Protein AF-A0A7S0NVS9-F1 (afdb_monomer_lite)

InterPro domains:
  IPR014917 Protein of unknown function DUF1800 [PF08811] (101-201)

Foldseek 3Di:
DPPDPPPDPDPVLVCQQVQHQADDDDPVDDPVVVVVVVRRGDDRQHHDPDDDDLVPGQPVCVDPVNCVVVVVNDPPDPDFPPLPAPPDDGDDCVVPPDQFDDDPDPDDPDPPPGCSPPPPCLLPVLVSVLVCCCVPPPPNLLSVLLVVVCVVVDADPVQLVCSSVNSLVVNLSVLSSVCSVHDVVSSVVVCVVRVRNVSRD

Radius of gyration: 24.42 Å; chains: 1; bounding box: 46×43×72 Å

Secondary structure (DSSP, 8-state):
----TTSSPPHHHHHHHHT--BPPPPTTS-HHHHHTT---B------TT----GGGS-GGG--HHHHHHTT------S------STTPPPP-GGG-S--------TT---TT-----TTS-GGGHHHHHHHHHHHH-S-HHHHHHHHHHHHHS---HHHH--TT-HHHHHHHHHHHHHHTTS-HHHHHHHHHT-HHHHHH-

Structure (mmCIF, N/CA/C/O backbone):
data_AF-A0A7S0NVS9-F1
#
_entry.id   AF-A0A7S0NVS9-F1
#
loop_
_atom_site.group_PDB
_atom_site.id
_atom_site.type_symbol
_atom_site.label_atom_id
_atom_site.label_alt_id
_atom_site.label_comp_id
_atom_site.label_asym_id
_atom_site.label_entity_id
_atom_site.label_seq_id
_atom_site.pdbx_PDB_ins_code
_atom_site.Cartn_x
_atom_site.Cartn_y
_atom_site.Cartn_z
_atom_site.occupancy
_atom_site.B_iso_or_equiv
_atom_site.auth_seq_id
_atom_site.auth_comp_id
_atom_site.auth_asym_id
_atom_site.auth_atom_id
_atom_site.pdbx_PDB_model_num
ATOM 1 N N . ASN A 1 1 ? 10.716 2.971 -46.084 1.00 40.12 1 ASN A N 1
ATOM 2 C CA . ASN A 1 1 ? 11.983 2.955 -46.853 1.00 40.12 1 ASN A CA 1
ATOM 3 C C . ASN A 1 1 ? 12.283 4.340 -47.452 1.00 40.12 1 ASN A C 1
ATOM 5 O O . ASN A 1 1 ? 12.682 4.424 -48.604 1.00 40.12 1 ASN A O 1
ATOM 9 N N . THR A 1 2 ? 12.065 5.434 -46.704 1.00 45.25 2 THR A N 1
ATOM 10 C CA . THR A 1 2 ? 12.143 6.815 -47.239 1.00 45.25 2 THR A CA 1
ATOM 11 C C . THR A 1 2 ? 12.544 7.860 -46.182 1.00 45.25 2 THR A C 1
ATOM 13 O O . THR A 1 2 ? 12.116 9.002 -46.267 1.00 45.25 2 THR A O 1
ATOM 16 N N . ASP A 1 3 ? 13.376 7.501 -45.200 1.00 45.81 3 ASP A N 1
ATOM 17 C CA . ASP A 1 3 ? 13.821 8.425 -44.132 1.00 45.81 3 ASP A CA 1
ATOM 18 C C . ASP A 1 3 ? 15.251 8.948 -44.341 1.00 45.81 3 ASP A C 1
ATOM 20 O O . ASP A 1 3 ? 16.006 9.178 -43.402 1.00 45.81 3 ASP A O 1
ATOM 24 N N . ALA A 1 4 ? 15.645 9.137 -45.600 1.00 44.41 4 ALA A N 1
ATOM 25 C CA . ALA A 1 4 ? 16.897 9.792 -45.957 1.00 44.41 4 ALA A CA 1
ATOM 26 C C . ALA A 1 4 ? 16.582 11.170 -46.544 1.00 44.41 4 ALA A C 1
ATOM 28 O O . ALA A 1 4 ? 16.458 11.327 -47.759 1.00 44.41 4 ALA A O 1
ATOM 29 N N . ARG A 1 5 ? 16.461 12.200 -45.698 1.00 45.81 5 ARG A N 1
ATOM 30 C CA . ARG A 1 5 ? 16.703 13.560 -46.198 1.00 45.81 5 ARG A CA 1
ATOM 31 C C . ARG A 1 5 ? 18.209 13.658 -46.447 1.00 45.81 5 ARG A C 1
ATOM 33 O O . ARG A 1 5 ? 18.988 13.484 -45.520 1.00 45.81 5 ARG A O 1
ATOM 40 N N . TYR A 1 6 ? 18.590 13.904 -47.701 1.00 51.91 6 TYR A N 1
ATOM 41 C CA . TYR A 1 6 ? 19.974 14.103 -48.172 1.00 51.91 6 TYR A CA 1
ATOM 42 C C . TYR A 1 6 ? 20.852 12.856 -48.394 1.00 51.91 6 TYR A C 1
ATOM 44 O O . TYR A 1 6 ? 22.068 12.985 -48.482 1.00 51.91 6 TYR A O 1
ATOM 52 N N . GLY A 1 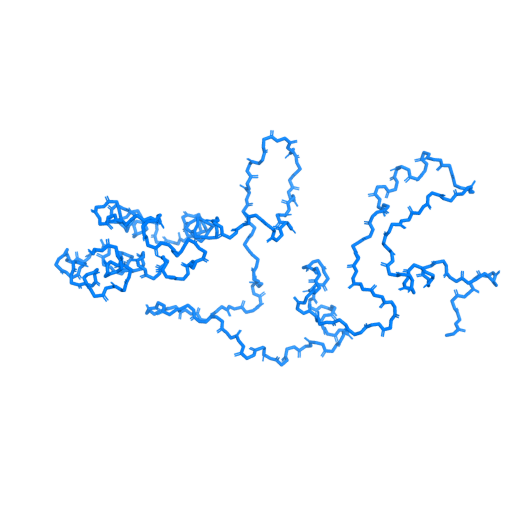7 ? 20.279 11.657 -48.552 1.00 55.22 7 GLY A N 1
ATOM 53 C CA . GLY A 1 7 ? 21.047 10.467 -48.971 1.00 55.22 7 GLY A CA 1
ATOM 54 C C . GLY A 1 7 ? 22.012 9.900 -47.919 1.00 55.22 7 GLY A C 1
ATOM 55 O O . GLY A 1 7 ? 22.692 8.912 -48.185 1.00 55.22 7 GLY A O 1
ATOM 56 N N . LEU A 1 8 ? 22.038 10.485 -46.722 1.00 57.00 8 LEU A N 1
ATOM 57 C CA . LEU A 1 8 ? 22.693 9.926 -45.547 1.00 57.00 8 LEU A CA 1
ATOM 58 C C . LEU A 1 8 ? 21.723 8.963 -44.840 1.00 57.00 8 LEU A C 1
ATOM 60 O O . LEU A 1 8 ? 20.521 9.250 -44.775 1.00 57.00 8 LEU A O 1
ATOM 64 N N . PRO A 1 9 ? 22.203 7.818 -44.322 1.00 57.84 9 PRO A N 1
ATOM 65 C CA . PRO A 1 9 ? 21.384 6.963 -43.474 1.00 57.84 9 PRO A CA 1
ATOM 66 C C . PRO A 1 9 ? 20.940 7.745 -42.233 1.00 57.84 9 PRO A C 1
ATOM 68 O O . PRO A 1 9 ? 21.709 8.529 -41.679 1.00 57.84 9 PRO A O 1
ATOM 71 N N . ASN A 1 10 ? 19.690 7.545 -41.805 1.00 64.19 10 ASN A N 1
ATOM 72 C CA . ASN A 1 10 ? 19.165 8.181 -40.600 1.00 64.19 10 ASN A CA 1
ATOM 73 C C . ASN A 1 10 ? 20.064 7.800 -39.402 1.00 64.19 10 ASN A C 1
ATOM 75 O O . ASN A 1 10 ? 20.155 6.605 -39.101 1.00 64.19 10 ASN A O 1
ATOM 79 N N . PRO A 1 11 ? 20.715 8.762 -38.719 1.00 66.31 11 PRO A N 1
ATOM 80 C CA . PRO A 1 11 ? 21.647 8.470 -37.626 1.00 66.31 11 PRO A CA 1
ATOM 81 C C . PRO A 1 11 ? 20.973 7.742 -36.452 1.00 66.31 11 PRO A C 1
ATOM 83 O O . PRO A 1 11 ? 21.626 7.003 -35.720 1.00 66.31 11 PRO A O 1
ATOM 86 N N . LEU A 1 12 ? 19.647 7.862 -36.316 1.00 63.91 12 LEU A N 1
ATOM 87 C CA . LEU A 1 12 ? 18.868 7.140 -35.307 1.00 63.91 12 LEU A CA 1
ATOM 88 C C . LEU A 1 12 ? 18.811 5.626 -35.559 1.00 63.91 12 LEU A C 1
ATOM 90 O O . LEU A 1 12 ? 18.616 4.848 -34.626 1.00 63.91 12 LEU A O 1
ATOM 94 N N . ARG A 1 13 ? 19.001 5.184 -36.808 1.00 69.56 13 ARG A N 1
ATOM 95 C CA . ARG A 1 13 ? 18.954 3.762 -37.162 1.00 69.56 13 ARG A CA 1
ATOM 96 C C . ARG A 1 13 ? 20.166 3.004 -36.634 1.00 69.56 13 ARG A C 1
ATOM 98 O O . ARG A 1 13 ? 20.004 1.909 -36.107 1.00 69.56 13 ARG A O 1
ATOM 105 N N . GLU A 1 14 ? 21.354 3.597 -36.724 1.00 71.00 14 GLU A N 1
ATOM 106 C CA . GLU A 1 14 ? 22.579 2.996 -36.187 1.00 71.00 14 GLU A CA 1
ATOM 107 C C . GLU A 1 14 ? 22.507 2.852 -34.660 1.00 71.00 14 GLU A C 1
ATOM 109 O O . GLU A 1 14 ? 22.904 1.823 -34.113 1.00 71.00 14 GLU A O 1
ATOM 114 N N . LEU A 1 15 ? 21.929 3.844 -33.976 1.00 69.19 15 LEU A N 1
ATOM 115 C CA . LEU A 1 15 ? 21.699 3.798 -32.530 1.00 69.19 15 LEU A CA 1
ATOM 116 C C . LEU A 1 15 ? 20.728 2.680 -32.144 1.00 69.19 15 LEU A C 1
ATOM 118 O O . LEU A 1 15 ? 20.997 1.925 -31.209 1.00 69.19 15 LEU A O 1
ATOM 122 N N . GLY A 1 16 ? 19.641 2.528 -32.905 1.00 71.94 16 GLY A N 1
ATOM 123 C CA . GLY A 1 16 ? 18.685 1.441 -32.725 1.00 71.94 16 GLY A CA 1
ATOM 124 C C . GLY A 1 16 ? 19.305 0.059 -32.957 1.00 71.94 16 GLY A C 1
ATOM 125 O O . GLY A 1 16 ? 19.091 -0.847 -32.156 1.00 71.94 16 GLY A O 1
ATOM 126 N N . GLU A 1 17 ? 20.112 -0.113 -34.006 1.00 76.00 17 GLU A N 1
ATOM 127 C CA . GLU A 1 17 ? 20.779 -1.387 -34.324 1.00 76.00 17 GLU A CA 1
ATOM 128 C C . GLU A 1 17 ? 21.869 -1.750 -33.294 1.00 76.00 17 GLU A C 1
ATOM 130 O O . GLU A 1 17 ? 21.974 -2.908 -32.883 1.00 76.00 17 GLU A O 1
ATOM 135 N N . ARG A 1 18 ? 22.640 -0.766 -32.803 1.00 71.81 18 ARG A N 1
ATOM 136 C CA . ARG A 1 18 ? 23.616 -0.959 -31.710 1.00 71.81 18 ARG A CA 1
ATOM 137 C C . ARG A 1 18 ? 22.942 -1.140 -30.344 1.00 71.81 18 ARG A C 1
ATOM 139 O O . ARG A 1 18 ? 23.513 -1.771 -29.453 1.00 71.81 18 ARG A O 1
ATOM 146 N N . GLY A 1 19 ? 21.724 -0.624 -30.179 1.00 69.31 19 GLY A N 1
ATOM 147 C CA . GLY A 1 19 ? 21.001 -0.590 -28.909 1.00 69.31 19 GLY A CA 1
ATOM 148 C C . GLY A 1 19 ? 21.622 0.372 -27.899 1.00 69.31 19 GLY A C 1
ATOM 149 O O . GLY A 1 19 ? 21.597 0.082 -26.705 1.00 69.31 19 GLY A O 1
ATOM 150 N N . SER A 1 20 ? 22.230 1.461 -28.368 1.00 68.25 20 SER A N 1
ATOM 151 C CA . SER A 1 20 ? 22.812 2.515 -27.533 1.00 68.25 20 SER A CA 1
ATOM 152 C C . SER A 1 20 ? 21.864 3.705 -27.457 1.00 68.25 20 SER A C 1
ATOM 154 O O . SER A 1 20 ? 21.305 4.101 -28.477 1.00 68.25 20 SER A O 1
ATOM 156 N N . ALA A 1 21 ? 21.735 4.306 -26.276 1.00 68.50 21 ALA A N 1
ATOM 157 C CA . ALA A 1 21 ? 20.880 5.475 -26.062 1.00 68.50 21 ALA A CA 1
ATOM 158 C C . ALA A 1 21 ? 21.664 6.767 -25.755 1.00 68.50 21 ALA A C 1
ATOM 160 O O . ALA A 1 21 ? 21.072 7.823 -25.545 1.00 68.50 21 ALA A O 1
ATOM 161 N N . MET A 1 22 ? 22.999 6.680 -25.778 1.00 65.19 22 MET A N 1
ATOM 162 C CA . MET A 1 22 ? 23.899 7.813 -25.597 1.00 65.19 22 MET A CA 1
ATOM 163 C C . MET A 1 22 ? 24.190 8.468 -26.945 1.00 65.19 22 MET A C 1
ATOM 165 O O . MET A 1 22 ? 24.662 7.808 -27.877 1.00 65.19 22 MET A O 1
ATOM 169 N N . LEU A 1 23 ? 23.923 9.767 -27.037 1.00 70.94 23 LEU A N 1
ATOM 170 C CA . LEU A 1 23 ? 24.314 10.566 -28.187 1.00 70.94 23 LEU A CA 1
ATOM 171 C C . LEU A 1 23 ? 25.717 11.131 -27.959 1.00 70.94 23 LEU A C 1
ATOM 173 O O . LEU A 1 23 ? 25.993 11.757 -26.938 1.00 70.94 23 LEU A O 1
ATOM 177 N N . TYR A 1 24 ? 26.608 10.930 -28.926 1.00 70.56 24 TYR A N 1
ATOM 178 C CA . TYR A 1 24 ? 27.899 11.608 -28.929 1.00 70.56 24 TYR A CA 1
ATOM 179 C C . TYR A 1 24 ? 27.755 12.988 -29.558 1.00 70.56 24 TYR A C 1
ATOM 181 O O . TYR A 1 24 ? 27.052 13.146 -30.559 1.00 70.56 24 TYR A O 1
ATOM 189 N N . TRP A 1 25 ? 28.459 13.967 -28.986 1.00 68.94 25 TRP A N 1
ATOM 190 C CA . TRP A 1 25 ? 28.517 15.315 -29.535 1.00 68.94 25 TRP A CA 1
ATOM 191 C C . TRP A 1 25 ? 28.986 15.281 -31.002 1.00 68.94 25 TRP A C 1
ATOM 193 O O . TRP A 1 25 ? 30.047 14.714 -31.294 1.00 68.94 25 TRP A O 1
ATOM 203 N N . PRO A 1 26 ? 28.224 15.865 -31.941 1.00 71.81 26 PRO A N 1
ATOM 204 C CA . PRO A 1 26 ? 28.621 15.912 -33.334 1.00 71.81 26 PRO A CA 1
ATOM 205 C C . PRO A 1 26 ? 29.515 17.123 -33.617 1.00 71.81 26 PRO A C 1
ATOM 207 O O . PRO A 1 26 ? 29.212 18.247 -33.228 1.00 71.81 26 PRO A O 1
ATOM 210 N N . ALA A 1 27 ? 30.572 16.914 -34.404 1.00 71.44 27 ALA A N 1
ATOM 211 C CA . ALA A 1 27 ? 31.591 17.930 -34.686 1.00 71.44 27 ALA A CA 1
ATOM 212 C C . ALA A 1 27 ? 31.093 19.201 -35.412 1.00 71.44 27 ALA A C 1
ATOM 214 O O . ALA A 1 27 ? 31.836 20.173 -35.521 1.00 71.44 27 ALA A O 1
ATOM 215 N N . TRP A 1 28 ? 29.866 19.193 -35.940 1.00 74.38 28 TRP A N 1
ATOM 216 C CA . TRP A 1 28 ? 29.257 20.312 -36.669 1.00 74.38 28 TRP A CA 1
ATOM 217 C C . TRP A 1 28 ? 28.391 21.240 -35.804 1.00 74.38 28 TRP A C 1
ATOM 219 O O . TRP A 1 28 ? 27.927 22.257 -36.312 1.00 74.38 28 TRP A O 1
ATOM 229 N N . LEU A 1 29 ? 28.130 20.887 -34.541 1.00 74.06 29 LEU A N 1
ATOM 230 C CA . LEU A 1 29 ? 27.287 21.663 -33.628 1.00 74.06 29 LEU A CA 1
ATOM 231 C C . LEU A 1 29 ? 28.169 22.278 -32.544 1.00 74.06 29 LEU A C 1
ATOM 233 O O . LEU A 1 29 ? 29.101 21.625 -32.084 1.00 74.06 29 LEU A O 1
ATOM 237 N N . SER A 1 30 ? 27.907 23.511 -32.110 1.00 79.62 30 SER A N 1
ATOM 238 C CA . SER A 1 30 ? 28.702 24.078 -31.020 1.00 79.62 30 SER A CA 1
ATOM 239 C C . SER A 1 30 ? 28.435 23.335 -29.704 1.00 79.62 30 SER A C 1
ATOM 241 O O . SER A 1 30 ? 27.342 22.826 -29.463 1.00 79.62 30 SER A O 1
ATOM 243 N N . MET A 1 31 ? 29.452 23.238 -28.845 1.00 68.69 31 MET A N 1
ATOM 244 C CA . MET A 1 31 ? 29.326 22.548 -27.556 1.00 68.69 31 MET A CA 1
ATOM 245 C C . MET A 1 31 ? 28.326 23.250 -26.624 1.00 68.69 31 MET A C 1
ATOM 247 O O . MET A 1 31 ? 27.665 22.580 -25.849 1.00 68.69 31 MET A O 1
ATOM 251 N N . VAL A 1 32 ? 28.165 24.572 -26.760 1.00 75.75 32 VAL A N 1
ATOM 252 C CA . VAL A 1 32 ? 27.196 25.377 -25.993 1.00 75.75 32 VAL A CA 1
ATOM 253 C C . VAL A 1 32 ? 25.760 25.038 -26.396 1.00 75.75 32 VAL A C 1
ATOM 255 O O . VAL A 1 32 ? 24.945 24.730 -25.539 1.00 75.75 32 VAL A O 1
ATOM 258 N N . GLU A 1 33 ? 25.468 24.993 -27.700 1.00 71.31 33 GLU A N 1
ATOM 259 C CA . GLU A 1 33 ? 24.142 24.587 -28.195 1.00 71.31 33 GLU A CA 1
ATOM 260 C C . GLU A 1 33 ? 23.812 23.126 -27.855 1.00 71.31 33 GLU A C 1
ATOM 262 O O . GLU A 1 33 ? 22.645 22.760 -27.792 1.00 71.31 33 GLU A O 1
ATOM 267 N N . TRP A 1 34 ? 24.825 22.279 -27.666 1.00 72.12 34 TRP A N 1
ATOM 268 C CA . TRP A 1 34 ? 24.652 20.882 -27.267 1.00 72.12 34 TRP A CA 1
ATOM 269 C C . TRP A 1 34 ? 24.389 20.699 -25.769 1.00 72.12 34 TRP A C 1
ATOM 271 O O . TRP A 1 34 ? 23.654 19.787 -25.390 1.00 72.12 34 TRP A O 1
ATOM 281 N N . ASP A 1 35 ? 24.993 21.542 -24.931 1.00 68.19 35 ASP A N 1
ATOM 282 C CA . ASP A 1 35 ? 24.821 21.516 -23.474 1.00 68.19 35 ASP A CA 1
ATOM 283 C C . ASP A 1 35 ? 23.440 22.067 -23.083 1.00 68.19 35 ASP A C 1
ATOM 285 O O . ASP A 1 35 ? 22.721 21.440 -22.308 1.00 68.19 35 ASP A O 1
ATOM 289 N N . ASP A 1 36 ? 22.999 23.142 -23.752 1.00 67.31 36 ASP A N 1
ATOM 290 C CA . ASP A 1 36 ? 21.655 23.727 -23.599 1.00 67.31 36 ASP A CA 1
ATOM 291 C C . ASP A 1 36 ? 20.521 22.755 -23.982 1.00 67.31 36 ASP A C 1
ATOM 293 O O . ASP A 1 36 ? 19.355 22.975 -23.646 1.00 67.31 36 ASP A O 1
ATOM 297 N N . LEU A 1 37 ? 20.827 21.678 -24.716 1.00 62.19 37 LEU A N 1
ATOM 298 C CA . LEU A 1 37 ? 19.826 20.710 -25.153 1.00 62.19 37 LEU A CA 1
ATOM 299 C C . LEU A 1 37 ? 19.447 19.681 -24.082 1.00 62.19 37 LEU A C 1
ATOM 301 O O . LEU A 1 37 ? 18.472 18.977 -24.334 1.00 62.19 37 LEU A O 1
ATOM 305 N N . GLU A 1 38 ? 20.158 19.591 -22.943 1.00 53.81 38 GLU A N 1
ATOM 306 C CA . GLU A 1 38 ? 19.865 18.811 -21.707 1.00 53.81 38 GLU A CA 1
ATOM 307 C C . GLU A 1 38 ? 19.288 17.374 -21.878 1.00 53.81 38 GLU A C 1
ATOM 309 O O . GLU A 1 38 ? 18.834 16.745 -20.925 1.00 53.81 38 GLU A O 1
ATOM 314 N N . ARG A 1 39 ? 19.294 16.802 -23.088 1.00 56.44 39 ARG A N 1
ATOM 315 C CA . ARG A 1 39 ? 18.556 15.581 -23.479 1.00 56.44 39 ARG A CA 1
ATOM 316 C C . ARG A 1 39 ? 19.464 14.563 -24.164 1.00 56.44 39 ARG A C 1
ATOM 318 O O . ARG A 1 39 ? 19.048 13.857 -25.081 1.00 56.44 39 ARG A O 1
ATOM 325 N N . ASN A 1 40 ? 20.722 14.501 -23.742 1.00 57.53 40 ASN A N 1
ATOM 326 C CA . ASN A 1 40 ? 21.735 13.662 -24.391 1.00 57.53 40 ASN A CA 1
ATOM 327 C C . ASN A 1 40 ? 21.675 12.185 -23.968 1.00 57.53 40 ASN A C 1
ATOM 329 O O . ASN A 1 40 ? 22.388 11.349 -24.530 1.00 57.53 40 ASN A O 1
ATOM 333 N N . GLU A 1 41 ? 20.793 11.860 -23.025 1.00 60.91 41 GLU A N 1
ATOM 334 C CA . GLU A 1 41 ? 20.550 10.509 -22.547 1.00 60.91 41 GLU A CA 1
ATOM 335 C C . GLU A 1 41 ? 19.094 10.131 -22.820 1.00 60.91 41 GLU A C 1
ATOM 337 O O . GLU A 1 41 ? 18.160 10.571 -22.149 1.00 60.91 41 GLU A O 1
ATOM 342 N N . LEU A 1 42 ? 18.885 9.352 -23.881 1.00 68.31 42 LEU A N 1
ATOM 343 C CA . LEU A 1 42 ? 17.584 8.753 -24.138 1.00 68.31 42 LEU A CA 1
ATOM 344 C C . LEU A 1 42 ? 17.429 7.524 -23.243 1.00 68.31 42 LEU A C 1
ATOM 346 O O . LEU A 1 42 ? 18.387 6.796 -22.985 1.00 68.31 42 LEU A O 1
ATOM 350 N N . ILE A 1 43 ? 16.204 7.242 -22.810 1.00 69.81 43 ILE A N 1
ATOM 351 C CA . ILE A 1 43 ? 15.933 5.999 -22.089 1.00 69.81 43 ILE A CA 1
ATOM 352 C C . ILE A 1 43 ? 16.068 4.833 -23.075 1.00 69.81 43 ILE A C 1
ATOM 354 O O . ILE A 1 43 ? 15.444 4.811 -24.141 1.00 69.81 43 ILE A O 1
ATOM 358 N N . ARG A 1 44 ? 16.903 3.849 -22.732 1.00 73.06 44 ARG A N 1
ATOM 359 C CA . ARG A 1 44 ? 17.145 2.673 -23.572 1.00 73.06 44 ARG A CA 1
ATOM 360 C C . ARG A 1 44 ? 15.967 1.702 -23.489 1.00 73.06 44 ARG A C 1
ATOM 362 O O . ARG A 1 44 ? 15.830 0.966 -22.522 1.00 73.06 44 ARG A O 1
ATOM 369 N N . VAL A 1 45 ? 15.175 1.650 -24.554 1.00 74.81 45 VAL A N 1
ATOM 370 C CA . VAL A 1 45 ? 13.999 0.767 -24.673 1.00 74.81 45 VAL A CA 1
ATOM 371 C C . VAL A 1 45 ? 14.372 -0.656 -25.116 1.00 74.81 45 VAL A C 1
ATOM 373 O O . VAL A 1 45 ? 13.803 -1.629 -24.635 1.00 74.81 45 VAL A O 1
ATOM 376 N N . GLY A 1 46 ? 15.337 -0.789 -26.032 1.00 75.12 46 GLY A N 1
ATOM 377 C CA . GLY A 1 46 ? 15.725 -2.066 -26.645 1.00 75.12 46 GLY A CA 1
ATOM 378 C C . GLY A 1 46 ? 16.491 -1.867 -27.955 1.00 75.12 46 GLY A C 1
ATOM 379 O O . GLY A 1 46 ? 16.833 -0.733 -28.305 1.00 75.12 46 GLY A O 1
ATOM 380 N N . ARG A 1 47 ? 16.788 -2.953 -28.681 1.00 78.19 47 ARG A N 1
ATOM 381 C CA . ARG A 1 47 ? 17.353 -2.871 -30.041 1.00 78.19 47 ARG A CA 1
ATOM 382 C C . ARG A 1 47 ? 16.257 -2.748 -31.102 1.00 78.19 47 ARG A C 1
ATOM 384 O O . ARG A 1 47 ? 15.152 -3.262 -30.952 1.00 78.19 47 ARG A O 1
ATOM 391 N N . LEU A 1 48 ? 16.577 -2.095 -32.217 1.00 79.38 48 LEU A N 1
ATOM 392 C CA . LEU A 1 48 ? 15.686 -1.983 -33.371 1.00 79.38 48 LEU A CA 1
ATOM 393 C C . LEU A 1 48 ? 15.382 -3.382 -33.933 1.00 79.38 48 LEU A C 1
ATOM 395 O O . LEU A 1 48 ? 16.288 -4.086 -34.373 1.00 79.38 48 LEU A O 1
ATOM 399 N N . GLY A 1 49 ? 14.104 -3.764 -33.934 1.00 76.88 49 GLY A N 1
ATOM 400 C CA . GLY A 1 49 ? 13.638 -5.079 -34.394 1.00 76.88 49 GLY A CA 1
ATOM 401 C C . GLY A 1 49 ? 13.555 -6.150 -33.301 1.00 76.88 49 GLY A C 1
ATOM 402 O O . GLY A 1 49 ? 13.133 -7.267 -33.590 1.00 76.88 49 GLY A O 1
ATOM 403 N N . GLU A 1 50 ? 13.923 -5.824 -32.062 1.00 80.19 50 GLU A N 1
ATOM 404 C CA . GLU A 1 50 ? 13.704 -6.684 -30.899 1.00 80.19 50 GLU A CA 1
ATOM 405 C C . GLU A 1 50 ? 12.254 -6.559 -30.410 1.00 80.19 50 GLU A C 1
ATOM 407 O O . GLU A 1 50 ? 11.689 -5.467 -30.356 1.00 80.19 50 GLU A O 1
ATOM 412 N N . THR A 1 51 ? 11.636 -7.683 -30.054 1.00 78.06 51 THR A N 1
ATOM 413 C CA . THR A 1 51 ? 10.319 -7.696 -29.410 1.00 78.06 51 THR A CA 1
ATOM 414 C C . THR A 1 51 ? 10.500 -7.542 -27.906 1.00 78.06 51 THR A C 1
ATOM 416 O O . THR A 1 51 ? 11.058 -8.433 -27.265 1.00 78.06 51 THR A O 1
ATOM 419 N N . VAL A 1 52 ? 10.022 -6.433 -27.346 1.00 72.69 52 VAL A N 1
ATOM 420 C CA . VAL A 1 52 ? 10.064 -6.153 -25.905 1.00 72.69 52 VAL A CA 1
ATOM 421 C C . VAL A 1 52 ? 8.651 -6.246 -25.341 1.00 72.69 52 VAL A C 1
ATOM 423 O O . VAL A 1 52 ? 7.695 -5.795 -25.971 1.00 72.69 52 VAL A O 1
ATOM 426 N N . ASP A 1 53 ? 8.520 -6.856 -24.165 1.00 73.06 53 ASP A N 1
ATOM 427 C CA . ASP A 1 53 ? 7.251 -6.913 -23.442 1.00 73.06 53 ASP A CA 1
ATOM 428 C C . ASP A 1 53 ? 6.880 -5.518 -22.922 1.00 73.06 53 ASP A C 1
ATOM 430 O O . ASP A 1 53 ? 7.709 -4.842 -22.309 1.00 73.06 53 ASP A O 1
ATOM 434 N N . PHE A 1 54 ? 5.635 -5.093 -23.148 1.00 75.25 54 PHE A N 1
ATOM 435 C CA . PHE A 1 54 ? 5.156 -3.765 -22.763 1.00 75.25 54 PHE A CA 1
ATOM 436 C C . PHE A 1 54 ? 5.273 -3.532 -21.252 1.00 75.25 54 PHE A C 1
ATOM 438 O O . PHE A 1 54 ? 5.624 -2.436 -20.827 1.00 75.25 54 PHE A O 1
ATOM 445 N N . GLY A 1 55 ? 5.066 -4.577 -20.442 1.00 70.06 55 GLY A N 1
ATOM 446 C CA . GLY A 1 55 ? 5.193 -4.490 -18.984 1.00 70.06 55 GLY A CA 1
ATOM 447 C C . GLY A 1 55 ? 6.626 -4.278 -18.482 1.00 70.06 55 GLY A C 1
ATOM 448 O O . GLY A 1 55 ? 6.815 -3.862 -17.345 1.00 70.06 55 GLY A O 1
ATOM 449 N N . LYS A 1 56 ? 7.640 -4.537 -19.319 1.00 68.25 56 LYS A N 1
ATOM 450 C CA . LYS A 1 56 ? 9.061 -4.311 -18.996 1.00 68.25 56 LYS A CA 1
ATOM 451 C C . LYS A 1 56 ? 9.578 -2.966 -19.497 1.00 68.25 56 LYS A C 1
ATOM 453 O O . LYS A 1 56 ? 10.759 -2.666 -19.332 1.00 68.25 56 LYS A O 1
ATOM 458 N N . LEU A 1 57 ? 8.725 -2.183 -20.153 1.00 75.12 57 LEU A N 1
ATOM 459 C CA . LEU A 1 57 ? 9.089 -0.854 -20.609 1.00 75.12 57 LEU A CA 1
ATOM 460 C C . LEU A 1 57 ? 9.185 0.116 -19.426 1.00 75.12 57 LEU A C 1
ATOM 462 O O . LEU A 1 57 ? 8.454 -0.047 -18.451 1.00 75.12 57 LEU A O 1
ATOM 466 N N . PRO A 1 58 ? 10.018 1.162 -19.537 1.00 69.75 58 PRO A N 1
ATOM 467 C CA . PRO A 1 58 ? 10.005 2.283 -18.605 1.00 69.75 58 PRO A CA 1
ATOM 468 C C . PRO A 1 58 ? 8.593 2.852 -18.455 1.00 69.75 58 PRO A C 1
ATOM 470 O O . PRO A 1 58 ? 7.854 2.968 -19.440 1.00 69.75 58 PRO A O 1
ATOM 473 N N . VAL A 1 59 ? 8.222 3.240 -17.238 1.00 63.94 59 VAL A N 1
ATOM 474 C CA . VAL A 1 59 ? 6.859 3.676 -16.889 1.00 63.94 59 VAL A CA 1
ATOM 475 C C . VAL A 1 59 ? 6.408 4.875 -17.733 1.00 63.94 59 VAL A C 1
ATOM 477 O O . VAL A 1 59 ? 5.245 4.971 -18.118 1.00 63.94 59 VAL A O 1
ATOM 480 N N . GLN A 1 60 ? 7.343 5.743 -18.124 1.00 69.81 60 GLN A N 1
ATOM 481 C CA . GLN A 1 60 ? 7.107 6.903 -18.988 1.00 69.81 60 GLN A CA 1
ATOM 482 C C . GLN A 1 60 ? 6.596 6.507 -20.386 1.00 69.81 60 GLN A C 1
ATOM 484 O O . GLN A 1 60 ? 5.934 7.299 -21.056 1.00 69.81 60 GLN A O 1
ATOM 489 N N . LEU A 1 61 ? 6.892 5.283 -20.835 1.00 73.44 61 LEU A N 1
ATOM 490 C CA . LEU A 1 61 ? 6.444 4.733 -22.115 1.00 73.44 61 LEU A CA 1
ATOM 491 C C . LEU A 1 61 ? 5.206 3.843 -21.979 1.00 73.44 61 LEU A C 1
ATOM 493 O O . LEU A 1 61 ? 4.550 3.579 -22.988 1.00 73.44 61 LEU A O 1
ATOM 497 N N . GLN A 1 62 ? 4.823 3.452 -20.760 1.00 72.06 62 GLN A N 1
ATOM 498 C CA . GLN A 1 62 ? 3.617 2.666 -20.483 1.00 72.06 62 GLN A CA 1
ATOM 499 C C . GLN A 1 62 ? 2.327 3.514 -20.521 1.00 72.06 62 GLN A C 1
ATOM 501 O O . GLN A 1 62 ? 1.423 3.371 -19.700 1.00 72.06 62 GLN A O 1
ATOM 506 N N . THR A 1 63 ? 2.228 4.434 -21.481 1.00 76.44 63 THR A N 1
ATOM 507 C CA . THR A 1 63 ? 1.046 5.289 -21.654 1.00 76.44 63 THR A CA 1
ATOM 508 C C . THR A 1 63 ? -0.088 4.525 -22.344 1.00 76.44 63 THR A C 1
ATOM 510 O O . THR A 1 63 ? 0.177 3.646 -23.171 1.00 76.44 63 THR A O 1
ATOM 513 N N . PRO A 1 64 ? -1.365 4.860 -22.075 1.00 72.19 64 PRO A N 1
ATOM 514 C CA . PRO A 1 64 ? -2.495 4.184 -22.712 1.00 72.19 64 PRO A CA 1
ATOM 515 C C . PRO A 1 64 ? -2.491 4.346 -24.240 1.00 72.19 64 PRO A C 1
ATOM 517 O O . PRO A 1 64 ? -2.862 3.420 -24.956 1.00 72.19 64 PRO A O 1
ATOM 520 N N . GLN A 1 65 ? -2.001 5.480 -24.750 1.00 78.25 65 GLN A N 1
ATOM 521 C CA . GLN A 1 65 ? -1.844 5.718 -26.187 1.00 78.25 65 GLN A CA 1
ATOM 522 C C . GLN A 1 65 ? -0.767 4.814 -26.797 1.00 78.25 65 GLN A C 1
ATOM 524 O O . GLN A 1 65 ? -0.952 4.289 -27.894 1.00 78.25 65 GLN A O 1
ATOM 529 N N . MET A 1 66 ? 0.351 4.606 -26.091 1.00 78.56 66 MET A N 1
ATOM 530 C CA . MET A 1 66 ? 1.393 3.682 -26.538 1.00 78.56 66 MET A CA 1
ATOM 531 C C . MET A 1 66 ? 0.890 2.237 -26.504 1.00 78.56 66 MET A C 1
ATOM 533 O O . MET A 1 66 ? 1.113 1.509 -27.464 1.00 78.56 66 MET A O 1
ATOM 537 N N . ALA A 1 67 ? 0.166 1.840 -25.453 1.00 74.44 67 ALA A N 1
ATOM 538 C CA . ALA A 1 67 ? -0.421 0.506 -25.329 1.00 74.44 67 ALA A CA 1
ATOM 539 C C . ALA A 1 67 ? -1.378 0.182 -26.489 1.00 74.44 67 ALA A C 1
ATOM 541 O O . ALA A 1 67 ? -1.322 -0.911 -27.050 1.00 74.44 67 ALA A O 1
ATOM 542 N N . GLU A 1 68 ? -2.223 1.137 -26.888 1.00 78.94 68 GLU A N 1
ATOM 543 C CA . GLU A 1 68 ? -3.099 0.996 -28.055 1.00 78.94 68 GLU A CA 1
ATOM 544 C C . GLU A 1 68 ? -2.293 0.898 -29.358 1.00 78.94 68 GLU A C 1
ATOM 546 O O . GLU A 1 68 ? -2.558 0.022 -30.183 1.00 78.94 68 GLU A O 1
ATOM 551 N N . TYR A 1 69 ? -1.261 1.733 -29.514 1.00 80.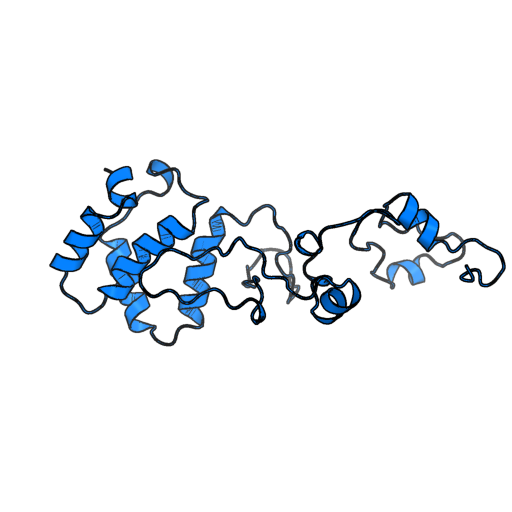38 69 TYR A N 1
ATOM 552 C CA . TYR A 1 69 ? -0.395 1.733 -30.693 1.00 80.38 69 TYR A CA 1
ATOM 553 C C . TYR A 1 69 ? 0.364 0.413 -30.881 1.00 80.38 69 TYR A C 1
ATOM 555 O O . TYR A 1 69 ? 0.434 -0.107 -31.995 1.00 80.38 69 TYR A O 1
ATOM 563 N N . VAL A 1 70 ? 0.911 -0.153 -29.802 1.00 77.06 70 VAL A N 1
ATOM 564 C CA . VAL A 1 70 ? 1.630 -1.435 -29.852 1.00 77.06 70 VAL A CA 1
ATOM 565 C C . VAL A 1 70 ? 0.691 -2.647 -29.846 1.00 77.06 70 VAL A C 1
ATOM 567 O O . VAL A 1 70 ? 1.157 -3.783 -29.893 1.00 77.06 70 VAL A O 1
ATOM 570 N N . GLY A 1 71 ? -0.629 -2.433 -29.785 1.00 71.38 71 GLY A N 1
ATOM 571 C CA . GLY A 1 71 ? -1.614 -3.511 -29.691 1.00 71.38 71 GLY A CA 1
ATOM 572 C C . GLY A 1 71 ? -1.576 -4.266 -28.357 1.00 71.38 71 GLY A C 1
ATOM 573 O O . GLY A 1 71 ? -2.164 -5.338 -28.250 1.00 71.38 71 GLY A O 1
ATOM 574 N N . ALA A 1 72 ? -0.936 -3.702 -27.330 1.00 66.06 72 ALA A N 1
ATOM 575 C CA . ALA A 1 72 ? -0.918 -4.197 -25.953 1.00 66.06 72 ALA A CA 1
ATOM 576 C C . ALA A 1 72 ? -2.143 -3.704 -25.155 1.00 66.06 72 ALA A C 1
ATOM 578 O O . ALA A 1 72 ? -2.081 -3.505 -23.942 1.00 66.06 72 ALA A O 1
ATOM 579 N N . SER A 1 73 ? -3.272 -3.482 -25.837 1.00 57.97 73 SER A N 1
ATOM 580 C CA . SER A 1 73 ? -4.539 -3.114 -25.208 1.00 57.97 73 SER A CA 1
ATOM 581 C C . SER A 1 73 ? -5.118 -4.338 -24.494 1.00 57.97 73 SER A C 1
ATOM 583 O O . SER A 1 73 ? -5.825 -5.151 -25.080 1.00 57.97 73 SER A O 1
ATOM 585 N N . ALA A 1 74 ? -4.705 -4.493 -23.236 1.00 54.03 74 ALA A N 1
ATOM 586 C CA . ALA A 1 74 ? -5.259 -5.341 -22.186 1.00 54.03 74 ALA A CA 1
ATOM 587 C C . ALA A 1 74 ? -6.043 -6.592 -22.644 1.00 54.03 74 ALA A C 1
ATOM 589 O O . ALA A 1 74 ? -7.266 -6.659 -22.524 1.00 54.03 74 ALA A O 1
ATOM 590 N N . THR A 1 75 ? -5.335 -7.669 -22.986 1.00 48.00 75 THR A N 1
ATOM 591 C CA . THR A 1 75 ? -5.728 -8.965 -22.419 1.00 48.00 75 THR A CA 1
ATOM 592 C C . THR A 1 75 ? -5.118 -9.026 -21.031 1.00 48.00 75 THR A C 1
ATOM 594 O O . THR A 1 75 ? -3.915 -9.231 -20.900 1.00 48.00 75 THR A O 1
ATOM 597 N N . VAL A 1 76 ? -5.954 -8.732 -20.033 1.00 50.44 76 VAL A N 1
ATOM 598 C CA . VAL A 1 76 ? -5.722 -8.866 -18.586 1.00 50.44 76 VAL A CA 1
ATOM 599 C C . VAL A 1 76 ? -4.572 -9.834 -18.291 1.00 50.44 76 VAL A C 1
ATOM 601 O O . VAL A 1 76 ? -4.681 -11.025 -18.587 1.00 50.44 76 VAL A O 1
ATOM 604 N N . ALA A 1 77 ? -3.469 -9.326 -17.734 1.00 44.53 77 ALA A N 1
ATOM 605 C CA . ALA A 1 77 ? -2.414 -10.187 -17.216 1.00 44.53 77 ALA A CA 1
ATOM 606 C C . ALA A 1 77 ? -3.042 -11.149 -16.182 1.00 44.53 77 ALA A C 1
ATOM 608 O O . ALA A 1 77 ? -3.770 -10.689 -15.302 1.00 44.53 77 ALA A O 1
ATOM 609 N N . PRO A 1 78 ? -2.814 -12.472 -16.276 1.00 46.06 78 PRO A N 1
ATOM 610 C CA . PRO A 1 78 ? -3.454 -13.452 -15.394 1.00 46.06 78 PRO A CA 1
ATOM 611 C C . PRO A 1 78 ? -2.915 -13.425 -13.957 1.00 46.06 78 PRO A C 1
ATOM 613 O O . PRO A 1 78 ? -3.453 -14.115 -13.096 1.00 46.06 78 PRO A O 1
ATOM 616 N N . SER A 1 79 ? -1.867 -12.650 -13.682 1.00 47.41 79 SER A N 1
ATOM 617 C CA . SER A 1 79 ? -1.358 -12.427 -12.334 1.00 47.41 79 SER A CA 1
ATOM 618 C C . SER A 1 79 ? -1.978 -11.156 -11.768 1.00 47.41 79 SER A C 1
ATOM 620 O O . SER A 1 79 ? -1.441 -10.060 -11.919 1.00 47.41 79 SER A O 1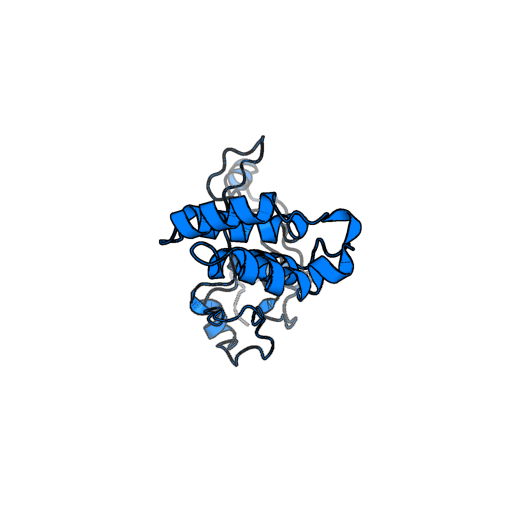
ATOM 622 N N . PHE A 1 80 ? -3.136 -11.315 -11.138 1.00 45.34 80 PHE A N 1
ATOM 623 C CA . PHE A 1 80 ? -3.581 -10.352 -10.150 1.00 45.34 80 PHE A CA 1
ATOM 624 C C . PHE A 1 80 ? -2.830 -10.666 -8.849 1.00 45.34 80 PHE A C 1
ATOM 626 O O . PHE A 1 80 ? -2.893 -11.786 -8.347 1.00 45.34 80 PHE A O 1
ATOM 633 N N . GLU A 1 81 ? -2.100 -9.700 -8.305 1.00 45.75 81 GLU A N 1
ATOM 634 C CA . GLU A 1 81 ? -1.791 -9.715 -6.877 1.00 45.75 81 GLU A CA 1
ATOM 635 C C . GLU A 1 81 ? -3.080 -9.277 -6.180 1.00 45.75 81 GLU A C 1
ATOM 637 O O . GLU A 1 81 ? -3.412 -8.095 -6.118 1.00 45.75 81 GLU A O 1
ATOM 642 N N . VAL A 1 82 ? -3.896 -10.254 -5.783 1.00 45.12 82 VAL A N 1
ATOM 643 C CA . VAL A 1 82 ? -4.960 -10.021 -4.807 1.00 45.12 82 VAL A CA 1
ATOM 644 C C . VAL A 1 82 ? -4.280 -10.214 -3.478 1.00 45.12 82 VAL A C 1
ATOM 646 O O . VAL A 1 82 ? -3.986 -11.337 -3.074 1.00 45.12 82 VAL A O 1
ATOM 649 N N . CYS A 1 83 ? -4.011 -9.086 -2.852 1.00 63.59 83 CYS A N 1
ATOM 650 C CA . CYS A 1 83 ? -3.694 -9.001 -1.452 1.00 63.59 83 CYS A CA 1
ATOM 651 C C . CYS A 1 83 ? -4.827 -9.677 -0.657 1.00 63.59 83 CYS A C 1
ATOM 653 O O . CYS A 1 83 ? -6.018 -9.395 -0.812 1.00 63.59 83 CYS A O 1
ATOM 655 N N . GLY A 1 84 ? -4.457 -10.715 0.091 1.00 58.06 84 GLY A N 1
ATOM 656 C CA . GLY A 1 84 ? -5.372 -11.671 0.708 1.00 58.06 84 GLY A CA 1
ATOM 657 C C . GLY A 1 84 ? -6.099 -11.161 1.951 1.00 58.06 84 GLY A C 1
ATOM 658 O O . GLY A 1 84 ? -6.601 -11.984 2.726 1.00 58.06 84 GLY A O 1
ATOM 659 N N . SER A 1 85 ? -6.146 -9.848 2.199 1.00 63.47 85 SER A N 1
ATOM 660 C CA . SER A 1 85 ? -6.834 -9.334 3.379 1.00 63.47 85 SER A CA 1
ATOM 661 C C . SER A 1 85 ? -8.364 -9.398 3.191 1.00 63.47 85 SER A C 1
ATOM 663 O O . SER A 1 85 ? -8.900 -9.123 2.109 1.00 63.47 85 SER A O 1
ATOM 665 N N . PRO A 1 86 ? -9.129 -9.799 4.225 1.00 64.44 86 PRO A N 1
ATOM 666 C CA . PRO A 1 86 ? -10.583 -9.841 4.132 1.00 64.44 86 PRO A CA 1
ATOM 667 C C . PRO A 1 86 ? -11.182 -8.455 3.846 1.00 64.44 86 PRO A C 1
ATOM 669 O O . PRO A 1 86 ? -11.227 -7.598 4.727 1.00 64.44 86 PRO A O 1
ATOM 672 N N . GLY A 1 87 ? -11.714 -8.272 2.635 1.00 62.94 87 GLY A N 1
ATOM 673 C CA . GLY A 1 87 ? -12.390 -7.042 2.215 1.00 62.94 87 GLY A CA 1
ATOM 674 C C . GLY A 1 87 ? -11.581 -6.140 1.283 1.00 62.94 87 GLY A C 1
ATOM 675 O O . GLY A 1 87 ? -12.077 -5.066 0.943 1.00 62.94 87 GLY A O 1
ATOM 676 N N . GLU A 1 88 ? -10.393 -6.556 0.839 1.00 65.44 88 GLU A N 1
ATOM 677 C CA . GLU A 1 88 ? -9.666 -5.817 -0.191 1.00 65.44 88 GLU A CA 1
ATOM 678 C C . GLU A 1 88 ? -10.378 -5.871 -1.546 1.00 65.44 88 GLU A C 1
ATOM 680 O O . GLU A 1 88 ? -10.887 -6.903 -1.994 1.00 65.44 88 GLU A O 1
ATOM 685 N N . VAL A 1 89 ? -10.445 -4.707 -2.187 1.00 58.91 89 VAL A N 1
ATOM 686 C CA . VAL A 1 89 ? -10.947 -4.548 -3.550 1.00 58.91 89 VAL A CA 1
ATOM 687 C C . VAL A 1 89 ? -9.771 -4.708 -4.500 1.00 58.91 89 VAL A C 1
ATOM 689 O O . VAL A 1 89 ? -8.682 -4.211 -4.226 1.00 58.91 89 VAL A O 1
ATOM 692 N N . ALA A 1 90 ? -9.990 -5.414 -5.609 1.00 59.72 90 ALA A N 1
ATOM 693 C CA . ALA A 1 90 ? -8.956 -5.653 -6.607 1.00 59.72 90 ALA A CA 1
ATOM 694 C C . ALA A 1 90 ? -8.284 -4.340 -7.035 1.00 59.72 90 ALA A C 1
ATOM 696 O O . ALA A 1 90 ? -8.966 -3.332 -7.231 1.00 59.72 90 ALA A O 1
ATOM 697 N N . ASN A 1 91 ? -6.962 -4.381 -7.218 1.00 59.28 91 ASN A N 1
ATOM 698 C CA . ASN A 1 91 ? -6.212 -3.240 -7.725 1.00 59.28 91 ASN A CA 1
ATOM 699 C C . ASN A 1 91 ? -6.829 -2.763 -9.052 1.00 59.28 91 ASN A C 1
ATOM 701 O O . ASN A 1 91 ? -7.001 -3.561 -9.977 1.00 59.28 91 ASN A O 1
ATOM 705 N N . GLU A 1 92 ? -7.184 -1.480 -9.148 1.00 61.34 92 GLU A N 1
ATOM 706 C CA . GLU A 1 92 ? -7.745 -0.906 -10.368 1.00 61.34 92 GLU A CA 1
ATOM 707 C C . GLU A 1 92 ? -6.611 -0.579 -11.349 1.00 61.34 92 GLU A C 1
ATOM 709 O O . GLU A 1 92 ? -5.898 0.408 -11.154 1.00 61.34 92 GLU A O 1
ATOM 714 N N . PRO A 1 93 ? -6.466 -1.303 -12.478 1.00 56.25 93 PRO A N 1
ATOM 715 C CA . PRO A 1 93 ? -5.319 -1.112 -13.372 1.00 56.25 93 PRO A CA 1
ATOM 716 C C . PRO A 1 93 ? -5.272 0.288 -14.004 1.00 56.25 93 PRO A C 1
ATOM 718 O O . PRO A 1 93 ? -4.231 0.727 -14.485 1.00 56.25 93 PRO A O 1
ATOM 721 N N . ARG A 1 94 ? -6.412 0.995 -14.017 1.00 54.78 94 ARG A N 1
ATOM 722 C CA . ARG A 1 94 ? -6.552 2.359 -14.548 1.00 54.78 94 ARG A CA 1
ATOM 723 C C . ARG A 1 94 ? -5.917 3.422 -13.660 1.00 54.78 94 ARG A C 1
ATOM 725 O O . ARG A 1 94 ? -5.546 4.467 -14.183 1.00 54.78 94 ARG A O 1
ATOM 732 N N . LEU A 1 95 ? -5.816 3.171 -12.354 1.00 57.56 95 LEU A N 1
ATOM 733 C CA . LEU A 1 95 ? -5.174 4.085 -11.407 1.00 57.56 95 LEU A CA 1
ATOM 734 C C . LEU A 1 95 ? -3.642 3.964 -11.446 1.00 57.56 95 LEU A C 1
ATOM 736 O O . LEU A 1 95 ? -2.943 4.766 -10.835 1.00 57.56 95 LEU A O 1
ATOM 740 N N . GLY A 1 96 ? -3.121 3.020 -12.238 1.00 51.78 96 GLY A N 1
ATOM 741 C CA . GLY A 1 96 ? -1.700 2.721 -12.322 1.00 51.78 96 GLY A CA 1
ATOM 742 C C . GLY A 1 96 ? -1.216 1.908 -11.122 1.00 51.78 96 GLY A C 1
ATOM 743 O O . GLY A 1 96 ? -1.901 1.748 -10.120 1.00 51.78 96 GLY A O 1
ATOM 744 N N . HIS A 1 97 ? -0.007 1.372 -11.238 1.00 53.53 97 HIS A N 1
ATOM 745 C CA . HIS A 1 97 ? 0.675 0.599 -10.192 1.00 53.53 97 HIS A CA 1
ATOM 746 C C . HIS A 1 97 ? 1.678 1.465 -9.404 1.00 53.53 97 HIS A C 1
ATOM 748 O O . HIS A 1 97 ? 2.564 0.948 -8.730 1.00 53.53 97 HIS A O 1
ATOM 754 N N . ARG A 1 98 ? 1.595 2.796 -9.546 1.00 51.56 98 ARG A N 1
ATOM 755 C CA . ARG A 1 98 ? 2.629 3.733 -9.107 1.00 51.56 98 ARG A CA 1
ATOM 756 C C . ARG A 1 98 ? 2.223 4.455 -7.829 1.00 51.56 98 ARG A C 1
ATOM 758 O O . ARG A 1 98 ? 1.306 5.270 -7.847 1.00 51.56 98 ARG A O 1
ATOM 765 N N . TYR A 1 99 ? 2.993 4.254 -6.765 1.00 49.41 99 TYR A N 1
ATOM 766 C CA . TYR A 1 99 ? 2.933 5.092 -5.569 1.00 49.41 99 TYR A CA 1
ATOM 767 C C . TYR A 1 99 ? 4.073 6.114 -5.621 1.00 49.41 99 TYR A C 1
ATOM 769 O O . TYR A 1 99 ? 5.230 5.777 -5.381 1.00 49.41 99 TYR A O 1
ATOM 777 N N . SER A 1 100 ? 3.772 7.368 -5.963 1.00 44.84 100 SER A N 1
ATOM 778 C CA . SER A 1 100 ? 4.741 8.459 -5.818 1.00 44.84 100 SER A CA 1
ATOM 779 C C . SER A 1 100 ? 4.735 8.941 -4.369 1.00 44.84 100 SER A C 1
ATOM 781 O O . SER A 1 100 ? 3.739 9.508 -3.921 1.00 44.84 100 SER A O 1
ATOM 783 N N . VAL A 1 101 ? 5.833 8.758 -3.637 1.00 44.25 101 VAL A N 1
ATOM 784 C CA . VAL A 1 101 ? 6.033 9.438 -2.349 1.00 44.25 101 VAL A CA 1
ATOM 785 C C . VAL A 1 101 ? 7.196 10.401 -2.476 1.00 44.25 101 VAL A C 1
ATOM 787 O O . VAL A 1 101 ? 8.223 10.100 -3.079 1.00 44.25 101 VAL A O 1
ATOM 790 N N . TRP A 1 102 ? 7.009 11.575 -1.886 1.00 39.84 102 TRP A N 1
ATOM 791 C CA . TRP A 1 102 ? 8.040 12.582 -1.712 1.00 39.84 102 TRP A CA 1
ATOM 792 C C . TRP A 1 102 ? 9.035 12.083 -0.661 1.00 39.84 102 TRP A C 1
ATOM 794 O O . TRP A 1 102 ? 8.838 12.281 0.537 1.00 39.84 102 TRP A O 1
ATOM 804 N N . ALA A 1 103 ? 10.085 11.390 -1.089 1.00 42.72 103 ALA A N 1
ATOM 805 C CA . ALA A 1 103 ? 11.229 11.151 -0.226 1.00 42.72 103 ALA A CA 1
ATOM 806 C C . ALA A 1 103 ? 12.094 12.418 -0.235 1.00 42.72 103 ALA A C 1
ATOM 808 O O . ALA A 1 103 ? 12.591 12.825 -1.284 1.00 42.72 103 ALA A O 1
ATOM 809 N N . TYR A 1 104 ? 12.261 13.058 0.924 1.00 39.66 104 TYR A N 1
ATOM 810 C CA . TYR A 1 104 ? 13.277 14.094 1.100 1.00 39.66 104 TYR A CA 1
ATOM 811 C C . TYR A 1 104 ? 14.655 13.418 1.057 1.00 39.66 104 TYR A C 1
ATOM 813 O O . TYR A 1 104 ? 15.161 12.966 2.080 1.00 39.66 104 TYR A O 1
ATOM 821 N N . GLY A 1 105 ? 15.228 13.289 -0.140 1.00 43.28 105 GLY A N 1
ATOM 822 C CA . GLY A 1 105 ? 16.654 13.028 -0.309 1.00 43.28 105 GLY A CA 1
ATOM 823 C C . GLY A 1 105 ? 17.440 14.293 0.032 1.00 43.28 105 GLY A C 1
ATOM 824 O O . GLY A 1 105 ? 17.029 15.390 -0.342 1.00 43.28 105 GLY A O 1
ATOM 825 N N . GLU A 1 106 ? 18.542 14.142 0.764 1.00 44.28 106 GLU A N 1
ATOM 826 C CA . GLU A 1 106 ? 19.289 15.244 1.387 1.00 44.28 106 GLU A CA 1
ATOM 827 C C . GLU A 1 106 ? 19.926 16.232 0.386 1.00 44.28 106 GLU A C 1
ATOM 829 O O . GLU A 1 106 ? 20.242 17.344 0.787 1.00 44.28 106 GLU A O 1
ATOM 834 N N . ASP A 1 107 ? 20.001 15.921 -0.917 1.00 46.34 107 ASP A N 1
ATOM 835 C CA . ASP A 1 107 ? 20.785 16.724 -1.873 1.00 46.34 107 ASP A CA 1
ATOM 836 C C . ASP A 1 107 ? 20.099 17.125 -3.196 1.00 46.34 107 ASP A C 1
ATOM 838 O O . ASP A 1 107 ? 20.783 17.605 -4.097 1.00 46.34 107 ASP A O 1
ATOM 842 N N . ASP A 1 108 ? 18.776 17.011 -3.367 1.00 44.25 108 ASP A N 1
ATOM 843 C CA . ASP A 1 108 ? 18.175 17.380 -4.664 1.00 44.25 108 ASP A CA 1
ATOM 844 C C . ASP A 1 108 ? 16.846 18.139 -4.517 1.00 44.25 108 ASP A C 1
ATOM 846 O O . ASP A 1 108 ? 15.798 17.583 -4.199 1.00 44.25 108 ASP A O 1
ATOM 850 N N . HIS A 1 109 ? 16.883 19.455 -4.749 1.00 44.66 109 HIS A N 1
ATOM 851 C CA . HIS A 1 109 ? 15.713 20.348 -4.788 1.00 44.66 109 HIS A CA 1
ATOM 852 C C . HIS A 1 109 ? 14.906 20.198 -6.094 1.00 44.66 109 HIS A C 1
ATOM 854 O O . HIS A 1 109 ? 14.369 21.178 -6.614 1.00 44.66 109 HIS A O 1
ATOM 860 N N . THR A 1 110 ? 14.812 18.990 -6.650 1.00 40.94 110 THR A N 1
ATOM 861 C CA . THR A 1 110 ? 14.061 18.724 -7.880 1.00 40.94 110 THR A CA 1
ATOM 862 C C . THR A 1 110 ? 12.655 18.206 -7.544 1.00 40.94 110 THR A C 1
ATOM 864 O O . THR A 1 110 ? 12.474 17.036 -7.200 1.00 40.94 110 THR A O 1
ATOM 867 N N . PRO A 1 111 ? 11.609 19.056 -7.614 1.00 37.97 111 PRO A N 1
ATOM 868 C CA . PRO A 1 111 ? 10.240 18.586 -7.466 1.00 37.97 111 PRO A CA 1
ATOM 869 C C . PRO A 1 111 ? 9.920 17.631 -8.620 1.00 37.97 111 PRO A C 1
ATOM 871 O O . PRO A 1 111 ? 10.061 17.991 -9.786 1.00 37.97 111 PRO A O 1
ATOM 874 N N . GLY A 1 112 ? 9.481 16.415 -8.297 1.00 39.12 112 GLY A N 1
ATOM 875 C CA . GLY A 1 112 ? 9.070 15.442 -9.309 1.00 39.12 112 GLY A CA 1
ATOM 876 C C . GLY A 1 112 ? 10.170 14.503 -9.793 1.00 39.12 112 GLY A C 1
ATOM 877 O O . GLY A 1 112 ? 9.980 13.866 -10.828 1.00 39.12 112 GLY A O 1
ATOM 878 N N . ARG A 1 113 ? 11.281 14.346 -9.054 1.00 40.84 113 ARG A N 1
ATOM 879 C CA . ARG A 1 113 ? 12.115 13.150 -9.215 1.00 40.84 113 ARG A CA 1
ATOM 880 C C . ARG A 1 113 ? 11.339 11.957 -8.675 1.00 40.84 113 ARG A C 1
ATOM 882 O O . ARG A 1 113 ? 11.399 11.585 -7.508 1.00 40.84 113 ARG A O 1
ATOM 889 N N . GLU A 1 114 ? 10.512 11.427 -9.555 1.00 45.06 114 GLU A N 1
ATOM 890 C CA . GLU A 1 114 ? 9.877 10.147 -9.387 1.00 45.06 114 GLU A CA 1
ATOM 891 C C . GLU A 1 114 ? 10.994 9.138 -9.131 1.00 45.06 114 GLU A C 1
ATOM 893 O O . GLU A 1 114 ? 11.953 9.063 -9.899 1.00 45.06 114 GLU A O 1
ATOM 898 N N . ALA A 1 115 ? 10.908 8.437 -8.007 1.00 43.91 115 ALA A N 1
ATOM 899 C CA . ALA A 1 115 ? 11.813 7.363 -7.643 1.00 43.91 115 ALA A CA 1
ATOM 900 C C . ALA A 1 115 ? 11.700 6.222 -8.674 1.00 43.91 115 ALA A C 1
ATOM 902 O O . ALA A 1 115 ? 11.010 5.236 -8.457 1.00 43.91 115 ALA A O 1
ATOM 903 N N . ASP A 1 116 ? 12.330 6.409 -9.833 1.00 40.06 116 ASP A N 1
ATOM 904 C CA . ASP A 1 116 ? 12.448 5.454 -10.942 1.00 40.06 116 ASP A CA 1
ATOM 905 C C . ASP A 1 116 ? 13.610 4.473 -10.707 1.00 40.06 116 ASP A C 1
ATOM 907 O O . ASP A 1 116 ? 13.958 3.656 -11.554 1.00 40.06 116 ASP A O 1
ATOM 911 N N . GLY A 1 117 ? 14.241 4.545 -9.531 1.00 38.78 117 GLY A N 1
ATOM 912 C CA . GLY A 1 117 ? 15.136 3.501 -9.072 1.00 38.78 117 GLY A CA 1
ATOM 913 C C . GLY A 1 117 ? 14.290 2.314 -8.653 1.00 38.78 117 GLY A C 1
ATOM 914 O O . GLY A 1 117 ? 13.754 2.300 -7.563 1.00 38.78 117 GLY A O 1
ATOM 915 N N . GLN A 1 118 ? 14.176 1.288 -9.478 1.00 43.78 118 GLN A N 1
ATOM 916 C CA . GLN A 1 118 ? 13.584 0.013 -9.064 1.00 43.78 118 GLN A CA 1
ATOM 917 C C . GLN A 1 118 ? 14.447 -0.716 -8.001 1.00 43.78 118 GLN A C 1
ATOM 919 O O . GLN A 1 118 ? 14.044 -1.752 -7.482 1.00 43.78 118 GLN A O 1
ATOM 924 N N . GLU A 1 119 ? 15.630 -0.186 -7.664 1.00 40.41 119 GLU A N 1
ATOM 925 C CA . GLU A 1 119 ? 16.715 -0.961 -7.051 1.00 40.41 119 GLU A CA 1
ATOM 926 C C . GLU A 1 119 ? 16.877 -0.842 -5.521 1.00 40.41 119 GLU A C 1
ATOM 928 O O . GLU A 1 119 ? 17.578 -1.675 -4.966 1.00 40.41 119 GLU A O 1
ATOM 933 N N . ASP A 1 120 ? 16.194 0.070 -4.808 1.00 44.56 120 ASP A N 1
ATOM 934 C CA . ASP A 1 120 ? 16.384 0.239 -3.339 1.00 44.56 120 ASP A CA 1
ATOM 935 C C . ASP A 1 120 ? 15.081 0.304 -2.504 1.00 44.56 120 ASP A C 1
ATOM 937 O O . ASP A 1 120 ? 15.074 0.667 -1.325 1.00 44.56 120 ASP A O 1
ATOM 941 N N . TYR A 1 121 ? 13.930 -0.038 -3.096 1.00 52.00 121 TYR A N 1
ATOM 942 C CA . TYR A 1 121 ? 12.616 0.294 -2.512 1.00 52.00 121 TYR A CA 1
ATOM 943 C C . TYR A 1 121 ? 11.859 -0.873 -1.872 1.00 52.00 121 TYR A C 1
ATOM 945 O O . TYR A 1 121 ? 10.835 -0.631 -1.226 1.00 52.00 121 TYR A O 1
ATOM 953 N N . MET A 1 122 ? 12.368 -2.109 -1.948 1.00 49.72 122 MET A N 1
ATOM 954 C CA . MET A 1 122 ? 11.658 -3.276 -1.403 1.00 49.72 122 MET A CA 1
ATOM 955 C C . MET A 1 122 ? 11.419 -3.188 0.111 1.00 49.72 122 MET A C 1
ATOM 957 O O . MET A 1 122 ? 10.307 -3.460 0.564 1.00 49.72 122 MET A O 1
ATOM 961 N N . GLU A 1 123 ? 12.388 -2.693 0.888 1.00 52.72 123 GLU A N 1
ATOM 962 C CA . GLU A 1 123 ? 12.219 -2.496 2.338 1.00 52.72 123 GLU A CA 1
ATOM 963 C C . GLU A 1 123 ? 11.223 -1.373 2.694 1.00 52.72 123 GLU A C 1
ATOM 965 O O . GLU A 1 123 ? 10.623 -1.373 3.776 1.00 52.72 123 GLU A O 1
ATOM 970 N N . ASN A 1 124 ? 11.011 -0.411 1.790 1.00 62.38 124 ASN A N 1
ATOM 971 C CA . ASN A 1 124 ? 10.192 0.772 2.053 1.00 62.38 124 ASN A CA 1
ATOM 972 C C . ASN A 1 124 ? 8.733 0.625 1.603 1.00 62.38 124 ASN A C 1
ATOM 974 O O . ASN A 1 124 ? 7.895 1.416 2.035 1.00 62.38 124 ASN A O 1
ATOM 978 N N . HIS A 1 125 ? 8.379 -0.389 0.813 1.00 68.69 125 HIS A N 1
ATOM 979 C CA . HIS A 1 125 ? 7.023 -0.548 0.277 1.00 68.69 125 HIS A CA 1
ATOM 980 C C . HIS A 1 125 ? 5.925 -0.584 1.356 1.00 68.69 125 HIS A C 1
ATOM 982 O O . HIS A 1 125 ? 4.912 0.100 1.228 1.00 68.69 125 HIS A O 1
ATOM 988 N N . LYS A 1 126 ? 6.133 -1.286 2.477 1.00 72.25 126 LYS A N 1
ATOM 989 C CA . LYS A 1 126 ? 5.160 -1.293 3.590 1.00 72.25 126 LYS A CA 1
ATOM 990 C C . LYS A 1 126 ? 4.967 0.087 4.230 1.00 72.25 126 LYS A C 1
ATOM 992 O O . LYS A 1 126 ? 3.859 0.443 4.624 1.00 72.25 126 LYS A O 1
ATOM 997 N N . ARG A 1 127 ? 6.037 0.892 4.305 1.00 76.00 127 ARG A N 1
ATOM 998 C CA . ARG A 1 127 ? 5.976 2.268 4.823 1.00 76.00 127 ARG A CA 1
ATOM 999 C C . ARG A 1 127 ? 5.219 3.166 3.856 1.00 76.00 127 ARG A C 1
ATOM 1001 O O . ARG A 1 127 ? 4.427 3.985 4.300 1.00 76.00 127 ARG A O 1
ATOM 1008 N N . MET A 1 128 ? 5.421 2.974 2.554 1.00 72.06 128 MET A N 1
ATOM 1009 C CA . MET A 1 128 ? 4.705 3.698 1.502 1.00 72.06 128 MET A CA 1
ATOM 1010 C C . MET A 1 128 ? 3.197 3.478 1.613 1.00 72.06 128 MET A C 1
ATOM 1012 O O . MET A 1 128 ? 2.457 4.452 1.713 1.00 72.06 128 MET A O 1
ATOM 1016 N N . VAL A 1 129 ? 2.756 2.217 1.700 1.00 75.38 129 VAL A N 1
ATOM 1017 C CA . VAL A 1 129 ? 1.336 1.867 1.886 1.00 75.38 129 VAL A CA 1
ATOM 1018 C C . VAL A 1 129 ? 0.771 2.553 3.130 1.00 75.38 129 VAL A C 1
ATOM 1020 O O . VAL A 1 129 ? -0.273 3.204 3.071 1.00 75.38 129 VAL A O 1
ATOM 1023 N N . TRP A 1 130 ? 1.494 2.476 4.251 1.00 78.19 130 TRP A N 1
ATOM 1024 C CA . TRP A 1 130 ? 1.077 3.129 5.487 1.00 78.19 130 TRP A CA 1
ATOM 1025 C C . TRP A 1 130 ? 0.982 4.656 5.348 1.00 78.19 130 TRP A C 1
ATOM 1027 O O . TRP A 1 130 ? 0.002 5.247 5.799 1.00 78.19 130 TRP A O 1
ATOM 1037 N N . TYR A 1 131 ? 1.952 5.307 4.696 1.00 77.75 131 TYR A N 1
ATOM 1038 C CA . TYR A 1 131 ? 1.932 6.754 4.473 1.00 77.75 131 TYR A CA 1
ATOM 1039 C C . TYR A 1 131 ? 0.783 7.188 3.567 1.00 77.75 131 TYR A C 1
ATOM 1041 O O . TYR A 1 131 ? 0.113 8.167 3.887 1.00 77.75 131 TYR A O 1
ATOM 1049 N N . THR A 1 132 ? 0.508 6.461 2.484 1.00 76.88 132 THR A N 1
ATOM 1050 C CA . THR A 1 132 ? -0.633 6.744 1.605 1.00 76.88 132 THR A CA 1
ATOM 1051 C C . THR A 1 132 ? -1.939 6.674 2.385 1.00 76.88 132 THR A C 1
ATOM 1053 O O . THR A 1 132 ? -2.736 7.608 2.346 1.00 76.88 132 THR A O 1
ATOM 1056 N N . ILE A 1 133 ? -2.130 5.631 3.195 1.00 80.50 133 ILE A N 1
ATOM 1057 C CA . ILE A 1 133 ? -3.306 5.512 4.062 1.00 80.50 133 ILE A CA 1
ATOM 1058 C C . ILE A 1 133 ? -3.352 6.664 5.079 1.00 80.50 133 ILE A C 1
ATOM 1060 O O . ILE A 1 133 ? -4.404 7.271 5.288 1.00 80.50 133 ILE A O 1
ATOM 1064 N N . ALA A 1 134 ? -2.226 7.012 5.700 1.00 80.12 134 ALA A N 1
ATOM 1065 C CA . ALA A 1 134 ? -2.161 8.097 6.674 1.00 80.12 134 ALA A CA 1
ATOM 1066 C C . ALA A 1 134 ? -2.462 9.476 6.059 1.00 80.12 134 ALA A C 1
ATOM 1068 O O . ALA A 1 134 ? -3.015 10.331 6.748 1.00 80.12 134 ALA A O 1
ATOM 1069 N N . LEU A 1 135 ? -2.141 9.700 4.785 1.00 78.19 135 LEU A N 1
ATOM 1070 C CA . LEU A 1 135 ? -2.362 10.977 4.102 1.00 78.19 135 LEU A CA 1
ATOM 1071 C C . LEU A 1 135 ? -3.737 11.067 3.429 1.00 78.19 135 LEU A C 1
ATOM 1073 O O . LEU A 1 135 ? -4.382 12.111 3.507 1.00 78.19 135 LEU A O 1
ATOM 1077 N N . GLU A 1 136 ? -4.191 9.991 2.789 1.00 79.00 136 GLU A N 1
ATOM 1078 C CA . GLU A 1 136 ? -5.342 10.015 1.878 1.00 79.00 136 GLU A CA 1
ATOM 1079 C C . GLU A 1 136 ? -6.596 9.345 2.451 1.00 79.00 136 GLU A C 1
ATOM 1081 O O . GLU A 1 136 ? -7.704 9.613 1.982 1.00 79.00 136 GLU A O 1
ATOM 1086 N N . SER A 1 137 ? -6.473 8.486 3.472 1.00 80.44 137 SER A N 1
ATOM 1087 C CA . SER A 1 137 ? -7.644 7.765 3.982 1.00 80.44 137 SER A CA 1
ATOM 1088 C C . SER A 1 137 ? -8.617 8.680 4.732 1.00 80.44 137 SER A C 1
ATOM 1090 O O . SER A 1 137 ? -8.226 9.544 5.523 1.00 80.44 137 SER A O 1
ATOM 1092 N N . ALA A 1 138 ? -9.916 8.437 4.529 1.00 84.38 138 ALA A N 1
ATOM 1093 C CA . ALA A 1 138 ? -10.988 9.139 5.235 1.00 84.38 138 ALA A CA 1
ATOM 1094 C C . ALA A 1 138 ? -11.083 8.747 6.729 1.00 84.38 138 ALA A C 1
ATOM 1096 O O . ALA A 1 138 ? -11.482 9.557 7.566 1.00 84.38 138 ALA A O 1
ATOM 1097 N N . ASP A 1 139 ? -10.666 7.526 7.083 1.00 87.56 139 ASP A N 1
ATOM 1098 C CA . ASP A 1 139 ? -10.844 6.901 8.403 1.00 87.56 139 ASP A CA 1
ATOM 1099 C C . ASP A 1 139 ? -9.608 7.060 9.322 1.00 87.56 139 ASP A C 1
ATOM 1101 O O . ASP A 1 139 ? -9.088 6.109 9.911 1.00 87.56 139 ASP A O 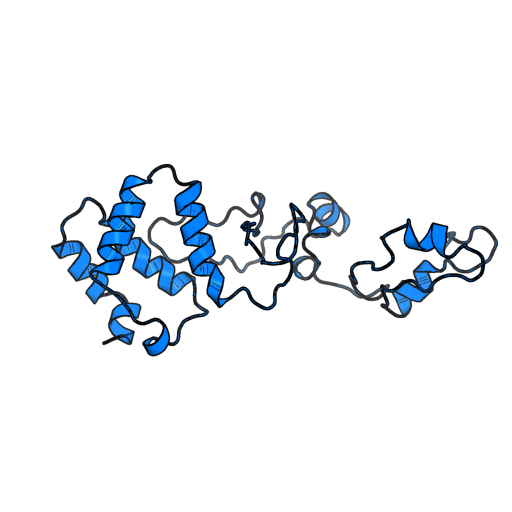1
ATOM 1105 N N . GLN A 1 140 ? -9.140 8.294 9.509 1.00 90.06 140 GLN A N 1
ATOM 1106 C CA . GLN A 1 140 ? -7.908 8.600 10.259 1.00 90.06 140 GLN A CA 1
ATOM 1107 C C . GLN A 1 140 ? -7.900 8.096 11.716 1.00 90.06 140 GLN A C 1
ATOM 1109 O O . GLN A 1 140 ? -6.866 7.670 12.237 1.00 90.06 140 GLN A O 1
ATOM 1114 N N . LEU A 1 141 ? -9.050 8.116 12.403 1.00 92.19 141 LEU A N 1
ATOM 1115 C CA . LEU A 1 141 ? -9.150 7.638 13.789 1.00 92.19 141 LEU A CA 1
ATOM 1116 C C . LEU A 1 141 ? -8.897 6.125 13.896 1.00 92.19 141 LEU A C 1
ATOM 1118 O O . LEU A 1 141 ? -8.225 5.669 14.825 1.00 92.19 141 LEU A O 1
ATOM 1122 N N . ARG A 1 142 ? -9.410 5.352 12.933 1.00 91.69 142 ARG A N 1
ATOM 1123 C CA . ARG A 1 142 ? -9.212 3.899 12.855 1.00 91.69 142 ARG A CA 1
ATOM 1124 C C . ARG A 1 142 ? -7.736 3.563 12.654 1.00 91.69 142 ARG A C 1
ATOM 1126 O O . ARG A 1 142 ? -7.217 2.673 13.311 1.00 91.69 142 ARG A O 1
ATOM 1133 N N . GLN A 1 143 ? -7.045 4.323 11.811 1.00 91.25 143 GLN A N 1
ATOM 1134 C CA . GLN A 1 143 ? -5.623 4.105 11.533 1.00 91.25 143 GLN A CA 1
ATOM 1135 C C . GLN A 1 143 ? -4.736 4.428 12.742 1.00 91.25 143 GLN A C 1
ATOM 1137 O O . GLN A 1 143 ? -3.828 3.675 13.085 1.00 91.25 143 GLN A O 1
ATOM 1142 N N . ARG A 1 144 ? -5.048 5.498 13.483 1.00 91.81 144 ARG A N 1
ATOM 1143 C CA . ARG A 1 144 ? -4.323 5.841 14.722 1.00 91.81 144 ARG A CA 1
ATOM 1144 C C . ARG A 1 144 ? -4.512 4.803 15.827 1.00 91.81 144 ARG A C 1
ATOM 1146 O O . ARG A 1 144 ? -3.565 4.484 16.541 1.00 91.81 144 ARG A O 1
ATOM 1153 N N . THR A 1 145 ? -5.729 4.287 15.976 1.00 93.38 145 THR A N 1
ATOM 1154 C CA . THR A 1 145 ? -6.032 3.231 16.955 1.00 93.38 145 THR A CA 1
ATOM 1155 C C . THR A 1 145 ? -5.390 1.904 16.557 1.00 93.38 145 THR A C 1
ATOM 1157 O O . THR A 1 145 ? -4.764 1.265 17.400 1.00 93.38 145 THR A O 1
ATOM 1160 N N . ALA A 1 146 ? -5.439 1.542 15.274 1.00 92.75 146 ALA A N 1
ATOM 1161 C CA . ALA A 1 146 ? -4.737 0.379 14.742 1.00 92.75 146 ALA A CA 1
ATOM 1162 C C . ALA A 1 146 ? -3.219 0.468 14.965 1.00 92.75 146 ALA A C 1
ATOM 1164 O O . ALA A 1 146 ? -2.604 -0.490 15.427 1.00 92.75 146 ALA A O 1
ATOM 1165 N N . TRP A 1 147 ? -2.622 1.642 14.734 1.00 91.44 147 TRP A N 1
ATOM 1166 C CA . TRP A 1 147 ? -1.209 1.885 15.025 1.00 91.44 147 TRP A CA 1
ATOM 1167 C C . TRP A 1 147 ? -0.872 1.674 16.504 1.00 91.44 147 TRP A C 1
ATOM 1169 O O . TRP A 1 147 ? 0.094 0.985 16.817 1.00 91.44 147 TRP A O 1
ATOM 1179 N N . ALA A 1 148 ? -1.688 2.197 17.423 1.00 93.94 148 ALA A N 1
ATOM 1180 C CA . ALA A 1 148 ? -1.476 1.985 18.853 1.00 93.94 148 ALA A CA 1
ATOM 1181 C C . ALA A 1 148 ? -1.547 0.496 19.242 1.00 93.94 148 ALA A C 1
ATOM 1183 O O . ALA A 1 148 ? -0.729 0.035 20.034 1.00 93.94 148 ALA A O 1
ATOM 1184 N N . LEU A 1 149 ? -2.480 -0.270 18.666 1.00 93.50 149 LEU A N 1
ATOM 1185 C CA . LEU A 1 149 ? -2.580 -1.715 18.895 1.00 93.50 149 LEU A CA 1
ATOM 1186 C C . LEU A 1 149 ? -1.363 -2.476 18.348 1.00 93.50 149 LEU A C 1
ATOM 1188 O O . LEU A 1 149 ? -0.850 -3.362 19.033 1.00 93.50 149 LEU A O 1
ATOM 1192 N N . ALA A 1 150 ? -0.850 -2.087 17.178 1.00 91.62 150 ALA A N 1
ATOM 1193 C CA . ALA A 1 150 ? 0.362 -2.665 16.598 1.00 91.62 150 ALA A CA 1
ATOM 1194 C C . ALA A 1 150 ? 1.613 -2.425 17.467 1.00 91.62 150 ALA A C 1
ATOM 1196 O O . ALA A 1 150 ? 2.511 -3.261 17.498 1.00 91.62 150 ALA A O 1
ATOM 1197 N N . GLN A 1 151 ? 1.651 -1.322 18.225 1.00 91.56 151 GLN A N 1
ATOM 1198 C CA . GLN A 1 151 ? 2.717 -1.045 19.199 1.00 91.56 151 GLN A CA 1
ATOM 1199 C C . GLN A 1 151 ? 2.569 -1.826 20.517 1.00 91.56 151 GLN A C 1
ATOM 1201 O O . GLN A 1 151 ? 3.518 -1.902 21.292 1.00 91.56 151 GLN A O 1
ATOM 1206 N N . ILE A 1 152 ? 1.396 -2.400 20.798 1.00 92.69 152 ILE A N 1
ATOM 1207 C CA . ILE A 1 152 ? 1.183 -3.272 21.965 1.00 92.69 152 ILE A CA 1
ATOM 1208 C C . ILE A 1 152 ? 1.541 -4.720 21.613 1.00 92.69 152 ILE A C 1
ATOM 1210 O O . ILE A 1 152 ? 2.172 -5.410 22.411 1.00 92.69 152 ILE A O 1
ATOM 1214 N N . LEU A 1 153 ? 1.143 -5.183 20.425 1.00 92.75 153 LEU A N 1
ATOM 1215 C CA . LEU A 1 153 ? 1.388 -6.538 19.922 1.00 92.75 153 LEU A CA 1
ATOM 1216 C C . LEU A 1 153 ? 2.453 -6.506 18.820 1.00 92.75 153 LEU A C 1
ATOM 1218 O O . LEU A 1 153 ? 2.172 -6.752 17.644 1.00 92.75 153 LEU A O 1
ATOM 1222 N N . VAL A 1 154 ? 3.670 -6.157 19.243 1.00 89.88 154 VAL A N 1
ATOM 1223 C CA . VAL A 1 154 ? 4.835 -5.927 18.380 1.00 89.88 154 VAL A CA 1
ATOM 1224 C C . VAL A 1 154 ? 5.390 -7.241 17.832 1.00 89.88 154 VAL A C 1
ATOM 1226 O O . VAL A 1 154 ? 5.453 -8.243 18.542 1.00 89.88 154 VAL A O 1
ATOM 1229 N N . LEU A 1 155 ? 5.843 -7.199 16.579 1.00 88.12 155 LEU A N 1
ATOM 1230 C CA . LEU A 1 155 ? 6.606 -8.254 15.917 1.00 88.12 155 LEU A CA 1
ATOM 1231 C C . LEU A 1 155 ? 7.999 -7.733 15.548 1.00 88.12 155 LEU A C 1
ATOM 1233 O O . LEU A 1 155 ? 8.152 -6.564 15.189 1.00 88.12 155 LEU A O 1
ATOM 1237 N N . SER A 1 156 ? 9.005 -8.604 15.609 1.00 85.44 156 SER A N 1
ATOM 1238 C CA . SER A 1 156 ? 10.355 -8.305 15.121 1.00 85.44 156 SER A CA 1
ATOM 1239 C C . SER A 1 156 ? 10.449 -8.601 13.630 1.00 85.44 156 SER A C 1
ATOM 1241 O O . SER A 1 156 ? 10.214 -9.727 13.195 1.00 85.44 156 SER A O 1
ATOM 1243 N N . GLU A 1 157 ? 10.826 -7.602 12.836 1.00 80.50 157 GLU A N 1
ATOM 1244 C CA . GLU A 1 157 ? 11.033 -7.787 11.395 1.00 80.50 157 GLU A CA 1
ATOM 1245 C C . GLU A 1 157 ? 12.245 -8.669 11.086 1.00 80.50 157 GLU A C 1
ATOM 1247 O O . GLU A 1 157 ? 12.235 -9.410 10.104 1.00 80.50 157 GLU A O 1
ATOM 1252 N N . VAL A 1 158 ? 13.267 -8.606 11.946 1.00 79.38 158 VAL A N 1
ATOM 1253 C CA . VAL A 1 158 ? 14.534 -9.326 11.775 1.00 79.38 158 VAL A CA 1
ATOM 1254 C C . VAL A 1 158 ? 14.355 -10.818 12.047 1.00 79.38 158 VAL A C 1
ATOM 1256 O O . VAL A 1 158 ? 14.859 -11.635 11.284 1.00 79.38 158 VAL A O 1
ATOM 1259 N N . ASP A 1 159 ? 13.604 -11.179 13.091 1.00 79.38 159 ASP A N 1
ATOM 1260 C CA . ASP A 1 159 ? 13.444 -12.587 13.487 1.00 79.38 159 ASP A CA 1
ATOM 1261 C C . ASP A 1 159 ? 12.518 -13.360 12.539 1.00 79.38 159 ASP A C 1
ATOM 1263 O O . ASP A 1 159 ? 12.727 -14.542 12.284 1.00 79.38 159 ASP A O 1
ATOM 1267 N N . VAL A 1 160 ? 11.509 -12.686 11.981 1.00 82.06 160 VAL A N 1
ATOM 1268 C CA . VAL A 1 160 ? 10.553 -13.285 11.039 1.00 82.06 160 VAL A CA 1
ATOM 1269 C C . VAL A 1 160 ? 11.181 -13.518 9.654 1.00 82.06 160 VAL A C 1
ATOM 1271 O O . VAL A 1 160 ? 10.758 -14.421 8.933 1.00 82.06 160 VAL A O 1
ATOM 1274 N N . GLY A 1 161 ? 12.175 -12.715 9.252 1.00 78.38 161 GLY A N 1
ATOM 1275 C CA . GLY A 1 161 ? 12.924 -12.913 8.002 1.00 78.38 161 GLY A CA 1
ATOM 1276 C C . GLY A 1 161 ? 12.124 -12.697 6.707 1.00 78.38 161 GLY A C 1
ATOM 1277 O O . GLY A 1 161 ? 12.528 -13.177 5.654 1.00 78.38 161 GLY A O 1
ATOM 1278 N N . LYS A 1 162 ? 10.990 -11.986 6.769 1.00 77.69 162 LYS A N 1
ATOM 1279 C CA . LYS A 1 162 ? 10.080 -11.715 5.634 1.00 77.69 162 LYS A CA 1
ATOM 1280 C C . LYS A 1 162 ? 10.028 -10.230 5.270 1.00 77.69 162 LYS A C 1
ATOM 1282 O O . LYS A 1 162 ? 8.955 -9.677 5.049 1.00 77.69 162 LYS A O 1
ATOM 1287 N N . GLN A 1 163 ? 11.164 -9.538 5.292 1.00 71.44 163 GLN A N 1
ATOM 1288 C CA . GLN A 1 163 ? 11.205 -8.071 5.168 1.00 71.44 163 GLN A CA 1
ATOM 1289 C C . GLN A 1 163 ? 10.683 -7.559 3.814 1.00 71.44 163 GLN A C 1
ATOM 1291 O O . GLN A 1 163 ? 10.071 -6.494 3.771 1.00 71.44 163 GLN A O 1
ATOM 1296 N N . GLU A 1 164 ? 10.862 -8.343 2.749 1.00 68.56 164 GLU A N 1
ATOM 1297 C CA . GLU A 1 164 ? 10.431 -8.017 1.381 1.00 68.56 164 GLU A CA 1
ATOM 1298 C C . GLU A 1 164 ? 8.952 -8.369 1.108 1.00 68.56 164 GLU A C 1
ATOM 1300 O O . GLU A 1 164 ? 8.354 -7.869 0.157 1.00 68.56 164 GLU A O 1
ATOM 1305 N N . GLU A 1 165 ? 8.323 -9.196 1.954 1.00 76.75 165 GLU A N 1
ATOM 1306 C CA . GLU A 1 165 ? 6.941 -9.665 1.772 1.00 76.75 165 GLU A CA 1
ATOM 1307 C C . GLU A 1 165 ? 5.924 -8.672 2.366 1.00 76.75 165 GLU A C 1
ATOM 1309 O O . GLU A 1 165 ? 5.361 -8.886 3.442 1.00 76.75 165 GLU A O 1
ATOM 1314 N N . VAL A 1 166 ? 5.673 -7.567 1.660 1.00 75.88 166 VAL A N 1
ATOM 1315 C CA . VAL A 1 166 ? 4.781 -6.473 2.103 1.00 75.88 166 VAL A CA 1
ATOM 1316 C C . VAL A 1 166 ? 3.392 -6.970 2.505 1.00 75.88 166 VAL A C 1
ATOM 1318 O O . VAL A 1 166 ? 2.873 -6.570 3.544 1.00 75.88 166 VAL A O 1
ATOM 1321 N N . GLU A 1 167 ? 2.807 -7.861 1.706 1.00 76.75 167 GLU A N 1
ATOM 1322 C CA . GLU A 1 167 ? 1.447 -8.370 1.898 1.00 76.75 167 GLU A CA 1
ATOM 1323 C C . GLU A 1 167 ? 1.265 -9.027 3.268 1.00 76.75 167 GLU A C 1
ATOM 1325 O O . GLU A 1 167 ? 0.268 -8.809 3.959 1.00 76.75 167 GLU A O 1
ATOM 1330 N N . VAL A 1 168 ? 2.267 -9.790 3.698 1.00 81.81 168 VAL A N 1
ATOM 1331 C CA . VAL A 1 168 ? 2.227 -10.511 4.963 1.00 81.81 168 VAL A CA 1
ATOM 1332 C C . VAL A 1 168 ? 2.169 -9.511 6.123 1.00 81.81 168 VAL A C 1
ATOM 1334 O O . VAL A 1 168 ? 1.300 -9.634 6.986 1.00 81.81 168 VAL A O 1
ATOM 1337 N N . TRP A 1 169 ? 2.985 -8.455 6.095 1.00 84.00 169 TRP A N 1
ATOM 1338 C CA . TRP A 1 169 ? 2.957 -7.386 7.103 1.00 84.00 169 TRP A CA 1
ATOM 1339 C C . TRP A 1 169 ? 1.658 -6.576 7.093 1.00 84.00 169 TRP A C 1
ATOM 1341 O O . TRP A 1 169 ? 1.102 -6.305 8.161 1.00 84.00 169 TRP A O 1
ATOM 1351 N N . THR A 1 170 ? 1.149 -6.220 5.912 1.00 83.56 170 THR A N 1
ATOM 1352 C CA . THR A 1 170 ? -0.111 -5.473 5.780 1.00 83.56 170 THR A CA 1
ATOM 1353 C C . THR A 1 170 ? -1.290 -6.292 6.305 1.00 83.56 170 THR A C 1
ATOM 1355 O O . THR A 1 170 ? -2.075 -5.782 7.101 1.00 83.56 170 THR A O 1
ATOM 1358 N N . SER A 1 171 ? -1.343 -7.594 6.004 1.00 85.44 171 SER A N 1
ATOM 1359 C CA . SER A 1 171 ? -2.404 -8.486 6.494 1.00 85.44 171 SER A CA 1
ATOM 1360 C C . SER A 1 171 ? -2.459 -8.582 8.026 1.00 85.44 171 SER A C 1
ATOM 1362 O O . SER A 1 171 ? -3.539 -8.692 8.611 1.00 85.44 171 SER A O 1
ATOM 1364 N N . TYR A 1 172 ? -1.304 -8.504 8.698 1.00 89.56 172 TYR A N 1
ATOM 1365 C CA . TYR A 1 172 ? -1.240 -8.450 10.157 1.00 89.56 172 TYR A CA 1
ATOM 1366 C C . TYR A 1 172 ? -1.729 -7.106 10.691 1.00 89.56 172 TYR A C 1
ATOM 1368 O O . TYR A 1 172 ? -2.472 -7.065 11.671 1.00 89.56 172 TYR A O 1
ATOM 1376 N N . TYR A 1 173 ? -1.372 -6.008 10.024 1.00 90.38 173 TYR A N 1
ATOM 1377 C CA . TYR A 1 173 ? -1.868 -4.684 10.383 1.00 90.38 173 TYR A CA 1
ATOM 1378 C C . TYR A 1 173 ? -3.396 -4.574 10.232 1.00 90.38 173 TYR A C 1
ATOM 1380 O O . TYR A 1 173 ? -4.062 -3.970 11.078 1.00 90.38 173 TYR A O 1
ATOM 1388 N N . ASP A 1 174 ? -3.974 -5.241 9.232 1.00 89.50 174 ASP A N 1
ATOM 1389 C CA . ASP A 1 174 ? -5.417 -5.234 8.976 1.00 89.50 174 ASP A CA 1
ATOM 1390 C C . ASP A 1 174 ? -6.261 -5.896 10.069 1.00 89.50 174 ASP A C 1
ATOM 1392 O O . ASP A 1 174 ? -7.444 -5.585 10.233 1.00 89.50 174 ASP A O 1
ATOM 1396 N N . ILE A 1 175 ? -5.670 -6.781 10.874 1.00 91.75 175 ILE A N 1
ATOM 1397 C CA . ILE A 1 175 ? -6.319 -7.298 12.087 1.00 91.75 175 ILE A CA 1
ATOM 1398 C C . ILE A 1 175 ? -6.676 -6.124 13.011 1.00 91.75 175 ILE A C 1
ATOM 1400 O O . ILE A 1 175 ? -7.793 -6.030 13.532 1.00 91.75 175 ILE A O 1
ATOM 1404 N N . PHE A 1 176 ? -5.754 -5.173 13.175 1.00 92.62 176 PHE A N 1
ATOM 1405 C CA . PHE A 1 176 ? -5.956 -4.016 14.039 1.00 92.62 176 PHE A CA 1
ATOM 1406 C C . PHE A 1 176 ? -6.901 -2.984 13.431 1.00 92.62 176 PHE A C 1
ATOM 1408 O O . PHE A 1 176 ? -7.679 -2.379 14.167 1.00 92.62 176 PHE A O 1
ATOM 1415 N N . THR A 1 177 ? -6.895 -2.793 12.109 1.00 90.56 177 THR A N 1
ATOM 1416 C CA . THR A 1 177 ? -7.823 -1.857 11.449 1.00 90.56 177 THR A CA 1
ATOM 1417 C C . THR A 1 177 ? -9.276 -2.338 11.558 1.00 90.56 177 THR A C 1
ATOM 1419 O O . THR A 1 177 ? -10.179 -1.536 11.848 1.00 90.56 177 THR A O 1
ATOM 1422 N N . ARG A 1 178 ? -9.514 -3.652 11.429 1.00 89.94 178 ARG A N 1
ATOM 1423 C CA . ARG A 1 178 ? -10.837 -4.278 11.605 1.00 89.94 178 ARG A CA 1
ATOM 1424 C C . ARG A 1 178 ? -11.327 -4.209 13.047 1.00 89.94 178 ARG A C 1
ATOM 1426 O O . ARG A 1 178 ? -12.489 -3.877 13.285 1.00 89.94 178 ARG A O 1
ATOM 1433 N N . HIS A 1 179 ? -10.443 -4.457 14.009 1.00 92.69 179 HIS A N 1
ATOM 1434 C CA . HIS 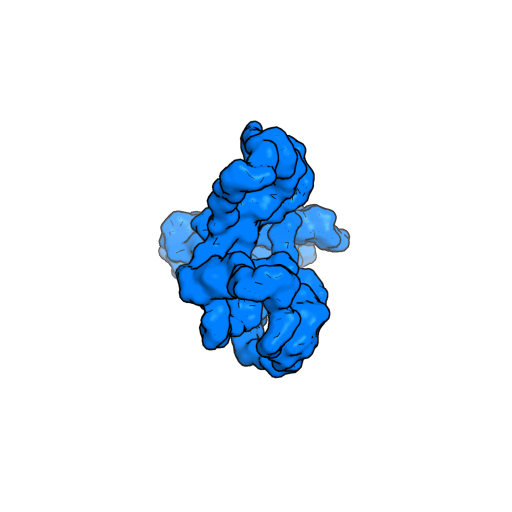A 1 179 ? -10.785 -4.483 15.432 1.00 92.69 179 HIS A CA 1
ATOM 1435 C C . HIS A 1 179 ? -10.518 -3.169 16.185 1.00 92.69 179 HIS A C 1
ATOM 1437 O O . HIS A 1 179 ? -10.666 -3.132 17.406 1.00 92.69 179 HIS A O 1
ATOM 1443 N N . ALA A 1 180 ? -10.218 -2.075 15.480 1.00 91.75 180 ALA A N 1
ATOM 1444 C CA . ALA A 1 180 ? -9.897 -0.760 16.047 1.00 91.75 180 ALA A CA 1
ATOM 1445 C C . ALA A 1 180 ? -10.912 -0.242 17.087 1.00 91.75 180 ALA A C 1
ATOM 1447 O O . ALA A 1 180 ? -10.530 0.361 18.088 1.00 91.75 180 ALA A O 1
ATOM 1448 N N . PHE A 1 181 ? -12.207 -0.496 16.866 1.00 93.25 181 PHE A N 1
ATOM 1449 C CA . PHE A 1 181 ? -13.302 -0.116 17.775 1.00 93.25 181 PHE A CA 1
ATOM 1450 C C . PHE A 1 181 ? -13.970 -1.327 18.449 1.00 93.25 181 PHE A C 1
ATOM 1452 O O . PHE A 1 181 ? -15.076 -1.218 18.975 1.00 93.25 181 PHE A O 1
ATOM 1459 N N . GLY A 1 182 ? -13.336 -2.498 18.368 1.00 91.75 182 GLY A N 1
ATOM 1460 C CA . GLY A 1 182 ? -13.866 -3.768 18.852 1.00 91.75 182 GLY A CA 1
ATOM 1461 C C . GLY A 1 182 ? -13.373 -4.154 20.247 1.00 91.75 182 GLY A C 1
ATOM 1462 O O . GLY A 1 182 ? -12.810 -3.355 20.994 1.00 91.75 182 GLY A O 1
ATOM 1463 N N . ASN A 1 183 ? -13.576 -5.426 20.597 1.00 94.06 183 ASN A N 1
ATOM 1464 C CA . ASN A 1 183 ? -13.085 -5.992 21.849 1.00 94.06 183 ASN A CA 1
ATOM 1465 C C . ASN A 1 183 ? -11.637 -6.473 21.715 1.00 94.06 183 ASN A C 1
ATOM 1467 O O . ASN A 1 183 ? -11.297 -7.208 20.789 1.00 94.06 183 ASN A O 1
ATOM 1471 N N . PHE A 1 184 ? -10.813 -6.190 22.726 1.00 93.06 184 PHE A N 1
ATOM 1472 C CA . PHE A 1 184 ? -9.418 -6.646 22.766 1.00 93.06 184 PHE A CA 1
ATOM 1473 C C . PHE A 1 184 ? -9.272 -8.179 22.753 1.00 93.06 184 PHE A C 1
ATOM 1475 O O . PHE A 1 184 ? -8.303 -8.718 22.229 1.00 93.06 184 PHE A O 1
ATOM 1482 N N . ARG A 1 185 ? -10.262 -8.911 23.280 1.00 94.31 185 ARG A N 1
ATOM 1483 C CA . ARG A 1 185 ? -10.282 -10.381 23.224 1.00 94.31 185 ARG A CA 1
ATOM 1484 C C . ARG A 1 185 ? -10.287 -10.910 21.788 1.00 94.31 185 ARG A C 1
ATOM 1486 O O . ARG A 1 185 ? -9.671 -11.942 21.530 1.00 94.31 185 ARG A O 1
ATOM 1493 N N . ASP A 1 186 ? -10.995 -10.234 20.889 1.00 94.25 186 ASP A N 1
ATOM 1494 C CA . ASP A 1 186 ? -11.083 -10.654 19.492 1.00 94.25 186 ASP A CA 1
ATOM 1495 C C . ASP A 1 186 ? -9.773 -10.343 18.760 1.00 94.25 186 ASP A C 1
ATOM 1497 O O . ASP A 1 186 ? -9.278 -11.209 18.044 1.00 94.25 186 ASP A O 1
ATOM 1501 N N . VAL A 1 187 ? -9.143 -9.199 19.071 1.00 94.56 187 VAL A N 1
ATOM 1502 C CA . VAL A 1 187 ? -7.778 -8.868 18.615 1.00 94.56 187 VAL A CA 1
ATOM 1503 C C . VAL A 1 187 ? -6.802 -9.979 18.993 1.00 94.56 187 VAL A C 1
ATOM 1505 O O . VAL A 1 187 ? -6.119 -10.515 18.128 1.00 94.56 187 VAL A O 1
ATOM 1508 N N . LEU A 1 188 ? -6.757 -10.364 20.274 1.00 93.94 188 LEU A N 1
ATOM 1509 C CA . LEU A 1 188 ? -5.848 -11.414 20.737 1.00 93.94 188 LEU A CA 1
ATOM 1510 C C . LEU A 1 188 ? -6.096 -12.736 20.014 1.00 93.94 188 LEU A C 1
ATOM 1512 O O . LEU A 1 188 ? -5.148 -13.363 19.554 1.00 93.94 188 LEU A O 1
ATOM 1516 N N . ARG A 1 189 ? -7.363 -13.148 19.887 1.00 94.00 189 ARG A N 1
ATOM 1517 C CA . ARG A 1 189 ? -7.722 -14.382 19.182 1.00 94.00 189 ARG A CA 1
ATOM 1518 C C . ARG A 1 189 ? -7.187 -14.366 17.754 1.00 94.00 189 ARG A C 1
ATOM 1520 O O . ARG A 1 189 ? -6.581 -15.341 17.328 1.00 94.00 189 ARG A O 1
ATOM 1527 N N . GLU A 1 190 ? -7.410 -13.290 17.016 1.00 93.31 190 GLU A N 1
ATOM 1528 C CA . GLU A 1 190 ? -7.004 -13.240 15.618 1.00 93.31 190 GLU A CA 1
ATOM 1529 C C . GLU A 1 190 ? -5.484 -13.148 15.452 1.00 93.31 190 GLU A C 1
ATOM 1531 O O . GLU A 1 190 ? -4.915 -13.868 14.634 1.00 93.31 190 GLU A O 1
ATOM 1536 N N . VAL A 1 191 ? -4.809 -12.372 16.304 1.00 93.56 191 VAL A N 1
ATOM 1537 C CA . VAL A 1 191 ? -3.343 -12.300 16.336 1.00 93.56 191 VAL A CA 1
ATOM 1538 C C . VAL A 1 191 ? -2.726 -13.674 16.601 1.00 93.56 191 VAL A C 1
ATOM 1540 O O . VAL A 1 191 ? -1.780 -14.048 15.917 1.00 93.56 191 VAL A O 1
ATOM 1543 N N . THR A 1 192 ? -3.288 -14.475 17.517 1.00 92.06 192 THR A N 1
ATOM 1544 C CA . THR A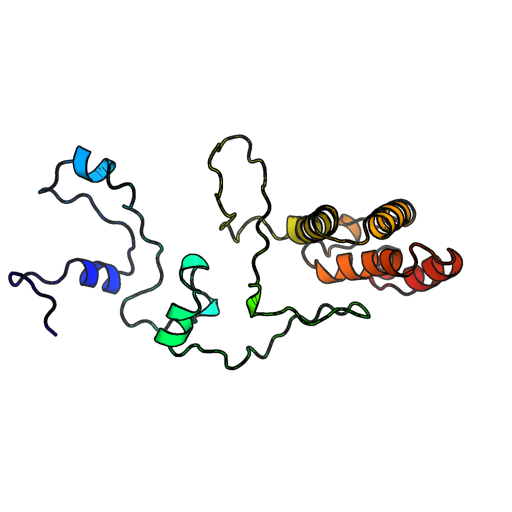 1 192 ? -2.790 -15.841 17.775 1.00 92.06 192 THR A CA 1
ATOM 1545 C C . THR A 1 192 ? -2.951 -16.803 16.598 1.00 92.06 192 THR A C 1
ATOM 1547 O O . THR A 1 192 ? -2.210 -17.777 16.514 1.00 92.06 192 THR A O 1
ATOM 1550 N N . TYR A 1 193 ? -3.897 -16.545 15.693 1.00 90.88 193 TYR A N 1
ATOM 1551 C CA . TYR A 1 193 ? -4.094 -17.341 14.478 1.00 90.88 193 TYR A CA 1
ATOM 1552 C C . TYR A 1 193 ? -3.340 -16.772 13.270 1.00 90.88 193 TYR A C 1
ATOM 1554 O O . TYR A 1 193 ? -3.384 -17.367 12.193 1.00 90.88 193 TYR A O 1
ATOM 1562 N N . SER A 1 194 ? -2.641 -15.644 13.428 1.00 89.81 194 SER A N 1
ATOM 1563 C CA . SER A 1 194 ? -1.846 -15.060 12.356 1.00 89.81 194 SER A CA 1
ATOM 1564 C C . SER A 1 194 ? -0.562 -15.870 12.128 1.00 89.81 194 SER A C 1
ATOM 1566 O O . SER A 1 194 ? 0.169 -16.139 13.088 1.00 89.81 194 SER A O 1
ATOM 1568 N N . PRO A 1 195 ? -0.227 -16.216 10.869 1.00 87.44 195 PRO A N 1
ATOM 1569 C CA . PRO A 1 195 ? 1.001 -16.944 10.554 1.00 87.44 195 PRO A CA 1
ATOM 1570 C C . PRO A 1 195 ? 2.261 -16.158 10.941 1.00 87.44 195 PRO A C 1
ATOM 1572 O O . PRO A 1 195 ? 3.261 -16.766 11.308 1.00 87.44 195 PRO A O 1
ATOM 1575 N N . LEU A 1 196 ? 2.203 -14.821 10.925 1.00 88.69 196 LEU A N 1
ATOM 1576 C CA . LEU A 1 196 ? 3.311 -13.957 11.337 1.00 88.69 196 LEU A CA 1
ATOM 1577 C C . LEU A 1 196 ? 3.639 -14.098 12.821 1.00 88.69 196 LEU A C 1
ATOM 1579 O O . LEU A 1 196 ? 4.794 -14.308 13.186 1.00 88.69 196 LEU A O 1
ATOM 1583 N N . MET A 1 197 ? 2.616 -14.029 13.673 1.00 90.69 197 MET A N 1
ATOM 1584 C CA . MET A 1 197 ? 2.792 -14.223 15.111 1.00 90.69 197 MET A CA 1
ATOM 1585 C C . MET A 1 197 ? 3.267 -15.648 15.414 1.00 90.69 197 MET A C 1
ATOM 1587 O O . MET A 1 197 ? 4.129 -15.836 16.264 1.00 90.69 197 MET A O 1
ATOM 1591 N N . GLY A 1 198 ? 2.765 -16.638 14.669 1.00 87.44 198 GLY A N 1
ATOM 1592 C CA . GLY A 1 198 ? 3.237 -18.020 14.763 1.00 87.44 198 GLY A CA 1
ATOM 1593 C C . GLY A 1 198 ? 4.689 -18.221 14.318 1.00 87.44 198 GLY A C 1
ATOM 1594 O O . GLY A 1 198 ? 5.330 -19.139 14.807 1.00 87.44 198 GLY A O 1
ATOM 1595 N N . SER A 1 199 ? 5.213 -17.391 13.409 1.00 87.00 199 SER A N 1
ATOM 1596 C CA . SER A 1 199 ? 6.629 -17.432 13.010 1.00 87.00 199 SER A CA 1
ATOM 1597 C C . SER A 1 199 ? 7.565 -16.693 13.968 1.00 87.00 199 SER A C 1
ATOM 1599 O O . SER A 1 199 ? 8.757 -16.977 13.983 1.00 87.00 199 SER A O 1
ATOM 1601 N N . TYR A 1 200 ? 7.038 -15.739 14.739 1.00 85.50 200 TYR A N 1
ATOM 1602 C CA . TYR A 1 200 ? 7.822 -14.926 15.669 1.00 85.50 200 TYR A CA 1
ATOM 1603 C C . TYR A 1 200 ? 8.059 -15.609 17.029 1.00 85.50 200 TYR A C 1
ATOM 1605 O O . TYR A 1 200 ? 9.077 -15.347 17.668 1.00 85.50 200 TYR A O 1
ATOM 1613 N N . LEU A 1 201 ? 7.120 -16.453 17.476 1.00 83.38 201 LEU A N 1
ATOM 1614 C CA . LEU A 1 201 ? 7.148 -17.165 18.765 1.00 83.38 201 LEU A CA 1
ATOM 1615 C C . LEU A 1 201 ? 7.718 -18.583 18.641 1.00 83.38 201 LEU A C 1
ATOM 1617 O O . LEU A 1 201 ? 8.420 -19.002 19.590 1.00 83.38 201 LEU A O 1
#

Organism: NCBI:txid127549

pLDDT: mean 70.36, std 16.56, range [37.97, 94.56]

Sequence (201 aa):
NTDARYGLPNPLRELGERGSAMLYWPAWLSMVEWDDLERNELIRVGRLGETVDFGKLPVQLQTPQMAEYVGASATVAPSFEVCGSPGEVANEPRLGHRYSVWAYGEDDHTPGREADGQEDYMENHKRMVWYTIALESADQLRQRTAWALAQILVLSEVDVGKQEEVEVWTSYYDIFTRHAFGNFRDVLREVTYSPLMGSYL